Protein AF-A0A838PK62-F1 (afdb_monomer_lite)

Foldseek 3Di:
DLCVCQVVLQFFFKDFDDDDKKAQQQFWWKKAFPDCQFLLNPPPDGIDTKTAGQFTFMFGAQFRVNDPDDDDPQDPPVPDDDSPDDPDDPPDDDDDDDDQDDDFRADHRDDDPVCVVVVPGGHALLQGKDAGMATAALVRTGDDDDTDPSVRRHRTGAWIWGDGDQFIDIDGRHDLPDPPIDPVSVSSVVSCVVCRNPSCGPDDGDDD

Structure (mmCIF, N/CA/C/O backbone):
data_AF-A0A838PK62-F1
#
_entry.id   AF-A0A838PK62-F1
#
loop_
_atom_site.group_PDB
_atom_site.id
_atom_site.type_symbol
_atom_site.label_atom_id
_atom_site.label_alt_id
_atom_site.label_comp_id
_atom_site.label_asym_id
_atom_site.label_entity_id
_atom_site.label_seq_id
_atom_site.pdbx_PDB_ins_code
_atom_site.Cartn_x
_atom_site.Cartn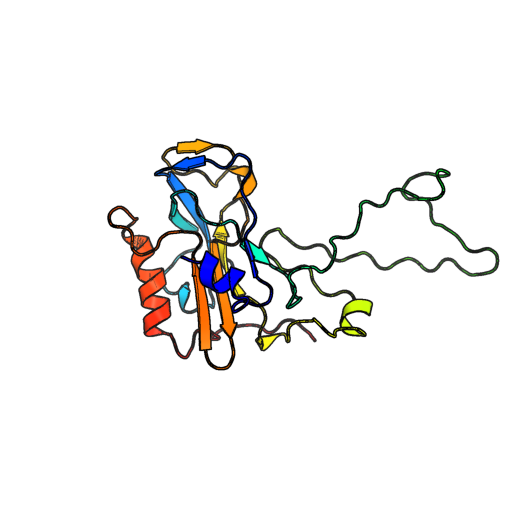_y
_atom_site.Cartn_z
_atom_site.occupancy
_atom_site.B_iso_or_equiv
_atom_site.auth_seq_id
_atom_site.auth_comp_id
_atom_site.auth_asym_id
_atom_site.auth_atom_id
_atom_site.pdbx_PDB_model_num
ATOM 1 N N . THR A 1 1 ? 1.608 12.460 -4.787 1.00 64.62 1 THR A N 1
ATOM 2 C CA . THR A 1 1 ? 0.196 12.190 -5.141 1.00 64.62 1 THR A CA 1
ATOM 3 C C . THR A 1 1 ? -0.534 11.442 -4.032 1.00 64.62 1 THR A C 1
ATOM 5 O O . THR A 1 1 ? -1.571 11.936 -3.631 1.00 64.62 1 THR A O 1
ATOM 8 N N . ALA A 1 2 ? -0.001 10.356 -3.451 1.00 85.81 2 ALA A N 1
ATOM 9 C CA . ALA A 1 2 ? -0.596 9.713 -2.257 1.0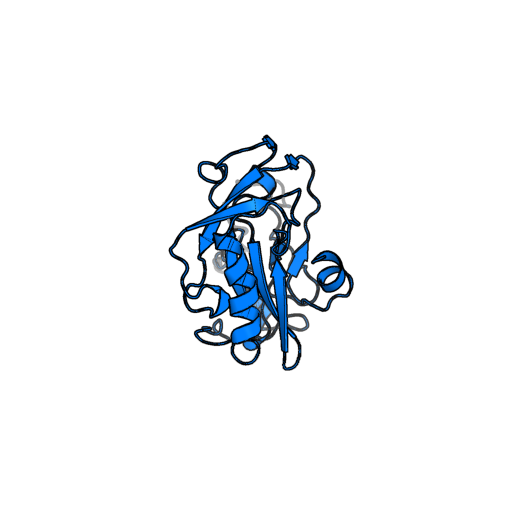0 85.81 2 ALA A CA 1
ATOM 10 C C . ALA A 1 2 ? -0.498 10.549 -0.959 1.00 85.81 2 ALA A C 1
ATOM 12 O O . ALA A 1 2 ? -1.330 10.422 -0.066 1.00 85.81 2 ALA A O 1
ATOM 13 N N . ASP A 1 3 ? 0.502 11.429 -0.880 1.00 89.50 3 ASP A N 1
ATOM 14 C CA . ASP A 1 3 ? 0.787 12.263 0.294 1.00 89.50 3 ASP A CA 1
ATOM 15 C C . ASP A 1 3 ? -0.392 13.144 0.737 1.00 89.50 3 ASP A C 1
ATOM 17 O O . ASP A 1 3 ? -0.642 13.268 1.931 1.00 89.50 3 ASP A O 1
ATOM 21 N N . LEU A 1 4 ? -1.182 13.679 -0.203 1.00 90.88 4 LEU A N 1
ATOM 22 C CA . LEU A 1 4 ? -2.348 14.510 0.119 1.00 90.88 4 LEU A CA 1
ATOM 23 C C . LEU A 1 4 ? -3.390 13.735 0.935 1.00 90.88 4 LEU A C 1
ATOM 25 O O . LEU A 1 4 ? -3.873 14.230 1.945 1.00 90.88 4 LEU A O 1
ATOM 29 N N . ALA A 1 5 ? -3.730 12.517 0.507 1.00 91.81 5 ALA A N 1
ATOM 30 C CA . ALA A 1 5 ? -4.754 11.717 1.171 1.00 91.81 5 ALA A CA 1
ATOM 31 C C . ALA A 1 5 ? -4.312 11.278 2.576 1.00 91.81 5 ALA A C 1
ATOM 33 O O . ALA A 1 5 ? -5.117 11.280 3.508 1.00 91.81 5 ALA A O 1
ATOM 34 N N . VAL A 1 6 ? -3.025 10.954 2.730 1.00 91.25 6 VAL A N 1
ATOM 35 C CA . VAL A 1 6 ? -2.446 10.533 4.010 1.00 91.25 6 VAL A CA 1
ATOM 36 C C . VAL A 1 6 ? -2.287 11.717 4.969 1.00 91.25 6 VAL A C 1
ATOM 38 O O . VAL A 1 6 ? -2.703 11.628 6.120 1.00 91.25 6 VAL A O 1
ATOM 41 N N . SER A 1 7 ? -1.743 12.846 4.507 1.00 89.50 7 SER A N 1
ATOM 42 C CA . SER A 1 7 ? -1.537 14.048 5.334 1.00 89.50 7 SER A CA 1
ATOM 43 C C . SER A 1 7 ? -2.844 14.737 5.735 1.00 89.50 7 SER A C 1
ATOM 45 O O . SER A 1 7 ? -2.936 15.259 6.844 1.00 89.50 7 SER A O 1
ATOM 47 N N . ALA A 1 8 ? -3.875 14.684 4.885 1.00 90.62 8 ALA A N 1
ATOM 48 C CA . ALA A 1 8 ? -5.221 15.163 5.202 1.00 90.62 8 ALA A CA 1
ATOM 49 C C . ALA A 1 8 ? -6.045 14.173 6.050 1.00 90.62 8 ALA A C 1
ATOM 51 O O . ALA A 1 8 ? -7.209 14.441 6.340 1.00 90.62 8 ALA A O 1
ATOM 52 N N . ASN A 1 9 ? -5.461 13.038 6.454 1.00 87.81 9 ASN A N 1
ATOM 53 C CA . ASN A 1 9 ? -6.103 12.007 7.271 1.00 87.81 9 ASN A CA 1
ATOM 54 C C . ASN A 1 9 ? -7.363 11.379 6.639 1.00 87.81 9 ASN A C 1
ATOM 56 O O . ASN A 1 9 ? -8.273 10.942 7.343 1.00 87.81 9 ASN A O 1
ATOM 60 N N . PHE A 1 10 ? -7.422 11.300 5.307 1.00 90.88 10 PHE A N 1
ATOM 61 C CA . PHE A 1 10 ? -8.505 10.595 4.614 1.00 90.88 10 PHE A CA 1
ATOM 62 C C . PHE A 1 10 ? -8.323 9.076 4.607 1.00 90.88 10 PHE A C 1
ATOM 64 O O . PHE A 1 10 ? -9.278 8.347 4.340 1.00 90.88 10 PHE A O 1
ATOM 71 N N . THR A 1 11 ? -7.116 8.598 4.914 1.00 93.38 11 THR A N 1
ATOM 72 C CA . THR A 1 11 ? -6.758 7.177 4.915 1.00 93.38 11 THR A CA 1
ATOM 73 C C . THR A 1 11 ? -6.411 6.698 6.325 1.00 93.38 11 THR A C 1
ATOM 75 O O . THR A 1 11 ? -5.225 6.556 6.647 1.00 93.38 11 THR A O 1
ATOM 78 N N . PRO A 1 12 ? -7.417 6.466 7.192 1.00 91.19 12 PRO A N 1
ATOM 79 C CA . PRO A 1 12 ? -7.170 6.044 8.562 1.00 91.19 12 PRO A CA 1
ATOM 80 C C . PRO A 1 12 ? -6.376 4.739 8.572 1.00 91.19 12 PRO A C 1
ATOM 82 O O . PRO A 1 12 ? -6.683 3.789 7.853 1.00 91.19 12 PRO A O 1
ATOM 85 N N . GLY A 1 13 ? -5.338 4.698 9.401 1.00 90.88 13 GLY A N 1
ATOM 86 C CA . GLY A 1 13 ? -4.501 3.514 9.555 1.00 90.88 13 GLY A CA 1
ATOM 87 C C . GLY A 1 13 ? -3.352 3.400 8.557 1.00 90.88 13 GLY A C 1
ATOM 88 O O . GLY A 1 13 ? -2.519 2.519 8.743 1.00 90.88 13 GLY A O 1
ATOM 89 N N . VAL A 1 14 ? -3.241 4.285 7.560 1.00 94.44 14 VAL A N 1
ATOM 90 C CA . VAL A 1 14 ? -2.077 4.345 6.663 1.00 94.44 14 VAL A CA 1
ATOM 91 C C . VAL A 1 14 ? -1.215 5.552 7.002 1.00 94.44 14 VAL A C 1
ATOM 93 O O . VAL A 1 14 ? -1.715 6.660 7.168 1.00 94.44 14 VAL A O 1
ATOM 96 N N . SER A 1 15 ? 0.096 5.349 7.070 1.00 93.75 15 SER A N 1
ATOM 97 C CA . SER A 1 15 ? 1.077 6.430 7.200 1.00 93.75 15 SER A CA 1
ATOM 98 C C . SER A 1 15 ? 2.186 6.284 6.163 1.00 93.75 15 SER A C 1
ATOM 100 O O . SER A 1 15 ? 2.437 5.188 5.664 1.00 93.75 15 SER A O 1
ATOM 102 N N . ILE A 1 16 ? 2.847 7.395 5.836 1.00 93.44 16 ILE A N 1
ATOM 103 C CA . ILE A 1 16 ? 4.003 7.413 4.936 1.00 93.44 16 ILE A CA 1
ATOM 104 C C . ILE A 1 16 ? 5.272 7.562 5.777 1.00 93.44 16 ILE A C 1
ATOM 106 O O . ILE A 1 16 ? 5.419 8.524 6.531 1.00 93.44 16 ILE A O 1
ATOM 110 N N . ALA A 1 17 ? 6.194 6.609 5.648 1.00 91.88 17 ALA A N 1
ATOM 111 C CA . ALA A 1 17 ? 7.536 6.735 6.198 1.00 91.88 17 ALA A CA 1
ATOM 112 C C . ALA A 1 17 ? 8.406 7.630 5.313 1.00 91.88 17 ALA A C 1
ATOM 114 O O . ALA A 1 17 ? 8.375 7.565 4.083 1.00 91.88 17 ALA A O 1
ATOM 115 N N . ARG A 1 18 ? 9.234 8.444 5.970 1.00 87.88 18 ARG A N 1
ATOM 116 C CA . ARG A 1 18 ? 10.271 9.233 5.311 1.00 87.88 18 ARG A CA 1
ATOM 117 C C . ARG A 1 18 ? 11.501 8.360 5.085 1.00 87.88 18 ARG A C 1
ATOM 119 O O . ARG A 1 18 ? 12.140 7.953 6.056 1.00 87.88 18 ARG A O 1
ATOM 126 N N . SER A 1 19 ? 11.856 8.147 3.823 1.00 89.81 19 SER A N 1
ATOM 127 C CA . SER A 1 19 ? 13.101 7.477 3.453 1.00 89.81 19 SER A CA 1
ATOM 128 C C . SER A 1 19 ? 14.322 8.246 3.956 1.00 89.81 19 SER A C 1
ATOM 130 O O . SER A 1 19 ? 14.353 9.479 3.884 1.00 89.81 19 SER A O 1
ATOM 132 N N . GLN A 1 20 ? 15.332 7.524 4.437 1.00 91.06 20 GLN A N 1
ATOM 133 C CA . GLN A 1 20 ? 16.612 8.102 4.854 1.00 91.06 20 GLN A CA 1
ATOM 134 C C . GLN A 1 20 ? 17.678 7.899 3.779 1.00 91.06 20 GLN A C 1
ATOM 136 O O . GLN A 1 20 ? 18.397 8.838 3.443 1.00 91.06 20 GLN A O 1
ATOM 141 N N . ARG A 1 21 ? 17.765 6.684 3.228 1.00 92.56 21 ARG A N 1
ATOM 142 C CA . ARG A 1 21 ? 18.783 6.287 2.244 1.00 92.56 21 ARG A CA 1
ATOM 143 C C . ARG A 1 21 ? 18.200 5.753 0.940 1.00 92.56 21 ARG A C 1
ATOM 145 O O . ARG A 1 21 ? 18.959 5.586 -0.009 1.00 92.56 21 ARG A O 1
ATOM 152 N N . LEU A 1 22 ? 16.888 5.502 0.864 1.00 93.81 22 LEU A N 1
ATOM 153 C CA . LEU A 1 22 ? 16.276 4.988 -0.361 1.00 93.81 22 LEU A CA 1
ATOM 154 C C . LEU A 1 22 ? 16.516 5.933 -1.547 1.00 93.81 22 LEU A C 1
ATOM 156 O O . LEU A 1 22 ? 16.077 7.086 -1.556 1.00 93.81 22 LEU A O 1
ATOM 160 N N . LYS A 1 23 ? 17.139 5.394 -2.590 1.00 94.38 23 LYS A N 1
ATOM 161 C CA . LYS A 1 23 ? 17.287 6.022 -3.898 1.00 94.38 23 LYS A CA 1
ATOM 162 C C . LYS A 1 23 ? 16.837 5.027 -4.958 1.00 94.38 23 LYS A C 1
ATOM 164 O O . LYS A 1 23 ? 17.584 4.148 -5.373 1.00 94.38 23 LYS A O 1
ATOM 169 N N . ALA A 1 24 ? 15.597 5.187 -5.397 1.00 92.75 24 ALA A N 1
ATOM 170 C CA . ALA A 1 24 ? 14.948 4.358 -6.401 1.00 92.75 24 ALA A CA 1
ATOM 171 C C . ALA A 1 24 ? 14.641 5.238 -7.616 1.00 92.75 24 ALA A C 1
ATOM 173 O O . ALA A 1 24 ? 13.540 5.770 -7.738 1.00 92.75 24 ALA A O 1
ATOM 174 N N . ILE A 1 25 ? 15.626 5.461 -8.489 1.00 92.38 25 ILE A N 1
ATOM 175 C CA . ILE A 1 25 ? 15.504 6.403 -9.613 1.00 92.38 25 ILE A CA 1
ATOM 176 C C . ILE A 1 25 ? 15.432 5.618 -10.911 1.00 92.38 25 ILE A C 1
ATOM 178 O O . ILE A 1 25 ? 16.399 4.970 -11.306 1.00 92.38 25 ILE A O 1
ATOM 182 N N . GLY A 1 26 ? 14.300 5.716 -11.606 1.00 89.94 26 GLY A N 1
ATOM 183 C CA . GLY A 1 26 ? 14.164 5.078 -12.911 1.00 89.94 26 GLY A CA 1
ATOM 184 C C . GLY A 1 26 ? 14.251 3.554 -12.833 1.00 89.94 26 GLY A C 1
ATOM 185 O O . GLY A 1 26 ? 14.785 2.927 -13.743 1.00 89.94 26 GLY A O 1
ATOM 186 N N . VAL A 1 27 ? 13.812 2.972 -11.716 1.00 93.56 27 VAL A N 1
ATOM 187 C CA . VAL A 1 27 ? 14.049 1.568 -11.380 1.00 93.56 27 VAL A CA 1
ATOM 188 C C . VAL A 1 27 ? 12.784 0.747 -11.572 1.00 93.56 27 VAL A C 1
ATOM 190 O O . VAL A 1 27 ? 11.673 1.237 -11.390 1.00 93.56 27 VAL A O 1
ATOM 193 N N . VAL A 1 28 ? 12.949 -0.520 -11.926 1.00 94.12 28 VAL A N 1
ATOM 194 C CA . VAL A 1 28 ? 11.890 -1.522 -11.905 1.00 94.12 28 VAL A CA 1
ATOM 195 C C . VAL A 1 28 ? 12.091 -2.387 -10.669 1.00 94.12 28 VAL A C 1
ATOM 197 O O . VAL A 1 28 ? 13.139 -3.016 -10.501 1.00 94.12 28 VAL A O 1
ATOM 200 N N . LEU A 1 29 ? 11.083 -2.398 -9.804 1.00 95.19 29 LEU A N 1
ATOM 201 C CA . LEU A 1 29 ? 11.035 -3.217 -8.600 1.00 95.19 29 LEU A CA 1
ATOM 202 C C . LEU A 1 29 ? 10.024 -4.343 -8.789 1.00 95.19 29 LEU A C 1
ATOM 204 O O . LEU A 1 29 ? 9.042 -4.201 -9.516 1.00 95.19 29 LEU A O 1
ATOM 208 N N . ARG A 1 30 ? 10.252 -5.471 -8.129 1.00 96.19 30 ARG A N 1
ATOM 209 C CA . ARG A 1 30 ? 9.301 -6.577 -8.088 1.00 96.19 30 ARG A CA 1
ATOM 210 C C . ARG A 1 30 ? 8.287 -6.326 -6.976 1.00 96.19 30 ARG A C 1
ATOM 212 O O . ARG A 1 30 ? 8.672 -6.140 -5.821 1.00 96.19 30 ARG A O 1
ATOM 219 N N . SER A 1 31 ? 6.999 -6.370 -7.301 1.00 95.62 31 SER A N 1
ATOM 220 C CA . SER A 1 31 ? 5.931 -6.527 -6.314 1.00 95.62 31 SER A CA 1
ATOM 221 C C . SER A 1 31 ? 5.386 -7.950 -6.300 1.00 95.62 31 SER A C 1
ATOM 223 O O . SER A 1 31 ? 5.559 -8.715 -7.253 1.00 95.62 31 SER A O 1
ATOM 225 N N . LYS A 1 32 ? 4.753 -8.296 -5.181 1.00 96.81 32 LYS A N 1
ATOM 226 C CA . LYS A 1 32 ? 4.033 -9.540 -4.925 1.00 96.81 32 LYS A CA 1
ATOM 227 C C . LYS A 1 32 ? 2.574 -9.217 -4.611 1.00 96.81 32 LYS A C 1
ATOM 229 O O . LYS A 1 32 ? 2.299 -8.232 -3.917 1.00 96.81 32 LYS A O 1
ATOM 234 N N . VAL A 1 33 ? 1.658 -10.040 -5.109 1.00 96.62 33 VAL A N 1
ATOM 235 C CA . VAL A 1 33 ? 0.243 -9.977 -4.726 1.00 96.62 33 VAL A CA 1
ATOM 236 C C . VAL A 1 33 ? 0.108 -10.478 -3.288 1.00 96.62 33 VAL A C 1
ATOM 238 O O . VAL A 1 33 ? 0.639 -11.531 -2.944 1.00 96.62 33 VAL A O 1
ATOM 241 N N . VAL A 1 34 ? -0.576 -9.706 -2.445 1.00 95.62 34 VAL A N 1
ATOM 242 C CA . VAL A 1 34 ? -0.927 -10.098 -1.067 1.00 95.62 34 VAL A CA 1
ATOM 243 C C . VAL A 1 34 ? -2.348 -10.633 -1.030 1.00 95.62 34 VAL A C 1
ATOM 245 O O . VAL A 1 34 ? -2.602 -11.681 -0.445 1.00 95.62 34 VAL A O 1
ATOM 248 N N . ASP A 1 35 ? -3.267 -9.931 -1.693 1.00 94.50 35 ASP A N 1
ATOM 249 C CA . ASP A 1 35 ? -4.671 -10.308 -1.735 1.00 94.50 35 ASP A CA 1
ATOM 250 C C . ASP A 1 35 ? -5.163 -10.453 -3.185 1.00 94.50 35 ASP A C 1
ATOM 252 O O . ASP A 1 35 ? -5.603 -9.471 -3.796 1.00 94.50 35 ASP A O 1
ATOM 256 N N . PRO A 1 36 ? -5.120 -11.677 -3.746 1.00 94.94 36 PRO A N 1
ATOM 257 C CA . PRO A 1 36 ? -5.568 -11.938 -5.111 1.00 94.94 36 PRO A CA 1
ATOM 258 C C . PRO A 1 36 ? -7.090 -11.842 -5.267 1.00 94.94 36 PRO A C 1
ATOM 260 O O . PRO A 1 36 ? -7.585 -11.795 -6.388 1.00 94.94 36 PRO A O 1
ATOM 263 N N . SER A 1 37 ? -7.850 -11.805 -4.166 1.00 94.75 37 SER A N 1
ATOM 264 C CA . SER A 1 37 ? -9.309 -11.675 -4.219 1.00 94.75 37 SER A CA 1
ATOM 265 C C . SER A 1 37 ? -9.771 -10.238 -4.479 1.00 94.75 37 SER A C 1
ATOM 267 O O . SER A 1 37 ? -10.958 -10.004 -4.705 1.00 94.75 37 SER A O 1
ATOM 269 N N . SER A 1 38 ? -8.858 -9.261 -4.434 1.00 95.50 38 SER A N 1
ATOM 270 C CA . SER A 1 38 ? -9.180 -7.869 -4.739 1.00 95.50 38 SER A CA 1
ATOM 271 C C . SER A 1 38 ? -9.426 -7.691 -6.237 1.00 95.50 38 SER A C 1
ATOM 273 O O . SER A 1 38 ? -8.581 -8.102 -7.036 1.00 95.50 38 SER A O 1
ATOM 275 N N . PRO A 1 39 ? -10.490 -6.975 -6.646 1.00 95.75 39 PRO A N 1
ATOM 276 C CA . PRO A 1 39 ? -10.687 -6.627 -8.051 1.00 95.75 39 PRO A CA 1
ATOM 277 C C . PRO A 1 39 ? -9.511 -5.854 -8.660 1.00 95.75 39 PRO A C 1
ATOM 279 O O . PRO A 1 39 ? -9.272 -5.951 -9.857 1.00 95.75 39 PRO A O 1
ATOM 282 N N . ILE A 1 40 ? -8.730 -5.128 -7.849 1.00 95.50 40 ILE A N 1
ATOM 283 C CA . ILE A 1 40 ? -7.535 -4.403 -8.310 1.00 95.50 40 ILE A CA 1
ATOM 284 C C . ILE A 1 40 ? -6.466 -5.379 -8.831 1.00 95.50 40 ILE A C 1
ATOM 286 O O . ILE A 1 40 ? -5.794 -5.082 -9.820 1.00 95.50 40 ILE A O 1
ATOM 290 N N . ALA A 1 41 ? -6.340 -6.556 -8.209 1.00 95.50 41 ALA A N 1
ATOM 291 C CA . ALA A 1 41 ? -5.399 -7.606 -8.603 1.00 95.50 41 ALA A CA 1
ATOM 292 C C . ALA A 1 41 ? -5.891 -8.462 -9.786 1.00 95.50 41 ALA A C 1
ATOM 294 O O . ALA A 1 41 ? -5.162 -9.340 -10.247 1.00 95.50 41 ALA A O 1
ATOM 295 N N . TYR A 1 42 ? -7.095 -8.213 -10.309 1.00 94.88 42 TYR A N 1
ATOM 296 C CA . TYR A 1 42 ? -7.674 -9.011 -11.385 1.00 94.88 42 TYR A CA 1
ATOM 297 C C . TYR A 1 42 ? -6.772 -9.063 -12.631 1.00 94.88 42 TYR A C 1
ATOM 299 O O . TYR A 1 42 ? -6.340 -8.035 -13.155 1.00 94.88 42 TYR A O 1
ATOM 307 N N . GLY A 1 43 ? -6.498 -10.278 -13.115 1.00 93.12 43 GLY A N 1
ATOM 308 C CA . GLY A 1 43 ? -5.655 -10.523 -14.289 1.00 93.12 43 GLY A CA 1
ATOM 309 C C . GLY A 1 43 ? -4.145 -10.501 -14.026 1.00 93.12 43 GLY A C 1
ATOM 310 O O . GLY A 1 43 ? -3.375 -10.761 -14.951 1.00 93.12 43 GLY A O 1
ATOM 311 N N . TYR A 1 44 ? -3.704 -10.232 -12.793 1.00 94.25 44 TYR A N 1
ATOM 312 C CA . TYR A 1 44 ? -2.300 -10.353 -12.403 1.00 94.25 44 TYR A CA 1
ATOM 313 C C . TYR A 1 44 ? -1.989 -11.743 -11.841 1.00 94.25 44 TYR A C 1
ATOM 315 O O . TYR A 1 44 ? -2.817 -12.360 -11.176 1.00 94.25 44 TYR A O 1
ATOM 323 N N . GLY A 1 45 ? -0.774 -12.227 -12.110 1.00 94.06 45 GLY A N 1
ATOM 324 C CA . GLY A 1 45 ? -0.204 -13.376 -11.402 1.00 94.06 45 GLY A CA 1
ATOM 325 C C . GLY A 1 45 ? 0.446 -12.958 -10.081 1.00 94.06 45 GLY A C 1
ATOM 326 O O . GLY A 1 45 ? 0.323 -11.814 -9.651 1.00 94.06 45 GLY A O 1
ATOM 327 N N . ASP A 1 46 ? 1.216 -13.859 -9.475 1.00 94.19 46 ASP A N 1
ATOM 328 C CA . ASP A 1 46 ? 1.777 -13.663 -8.127 1.00 94.19 46 ASP A CA 1
ATOM 329 C C . ASP A 1 46 ? 2.762 -12.493 -8.010 1.00 94.19 46 ASP A C 1
ATOM 331 O O . ASP A 1 46 ? 2.963 -11.948 -6.923 1.00 94.19 46 ASP A O 1
ATOM 335 N N . THR A 1 47 ? 3.409 -12.113 -9.117 1.00 94.81 47 THR A N 1
ATOM 336 C CA . THR A 1 47 ? 4.402 -11.034 -9.140 1.00 94.81 47 THR A CA 1
ATOM 337 C C . THR A 1 47 ? 4.168 -10.065 -10.286 1.00 94.81 47 THR A C 1
ATOM 339 O O . THR A 1 47 ? 3.745 -10.456 -11.373 1.00 94.81 47 THR A O 1
ATOM 342 N N . LEU A 1 48 ? 4.502 -8.796 -10.054 1.00 93.38 48 LEU A N 1
ATOM 343 C CA . LEU A 1 48 ? 4.410 -7.740 -11.055 1.00 93.38 48 LEU A CA 1
ATOM 344 C C . LEU A 1 48 ? 5.662 -6.846 -11.001 1.00 93.38 48 LEU A C 1
ATOM 346 O O . LEU A 1 48 ? 5.938 -6.223 -9.979 1.00 93.38 48 LEU A O 1
ATOM 350 N N . PRO A 1 49 ? 6.445 -6.750 -12.088 1.00 93.69 49 PRO A N 1
ATOM 351 C CA . PRO A 1 49 ? 7.495 -5.745 -12.205 1.00 93.69 49 PRO A CA 1
ATOM 352 C C . PRO A 1 49 ? 6.897 -4.353 -12.437 1.00 93.69 49 PRO A C 1
ATOM 354 O O . PRO A 1 49 ? 6.161 -4.114 -13.401 1.00 93.69 49 PRO A O 1
ATOM 357 N N . ILE A 1 50 ? 7.247 -3.416 -11.568 1.00 92.62 50 ILE A N 1
ATOM 358 C CA . ILE A 1 50 ? 6.681 -2.069 -11.511 1.00 92.62 50 ILE A CA 1
ATOM 359 C C . ILE A 1 50 ? 7.774 -1.025 -11.565 1.00 92.62 50 ILE A C 1
ATOM 361 O O . ILE A 1 50 ? 8.776 -1.097 -10.858 1.00 92.62 50 ILE A O 1
ATOM 365 N N . TYR A 1 51 ? 7.540 -0.014 -12.389 1.00 93.31 51 TYR A N 1
ATOM 366 C CA . TYR A 1 51 ? 8.381 1.164 -12.410 1.00 93.31 51 TYR A CA 1
ATOM 367 C C . TYR A 1 51 ? 8.204 1.985 -11.123 1.00 93.31 51 TYR A C 1
ATOM 369 O O . TYR A 1 51 ? 7.075 2.274 -10.722 1.00 93.31 51 TYR A O 1
ATOM 377 N N . CYS A 1 52 ? 9.310 2.407 -10.518 1.00 91.06 52 CYS A N 1
ATOM 378 C CA . CYS A 1 52 ? 9.354 3.236 -9.322 1.00 91.06 52 CYS A CA 1
ATOM 379 C C . CYS A 1 52 ? 10.314 4.423 -9.510 1.00 91.06 52 CYS A C 1
ATOM 381 O O . CYS A 1 52 ? 11.380 4.318 -10.124 1.00 91.06 52 CYS A O 1
ATOM 383 N N . PHE A 1 53 ? 9.911 5.570 -8.965 1.00 90.75 53 PHE A N 1
ATOM 384 C CA . PHE A 1 53 ? 10.713 6.786 -8.893 1.00 90.75 53 PHE A CA 1
ATOM 385 C C . PHE A 1 53 ? 10.506 7.419 -7.514 1.00 90.75 53 PHE A C 1
ATOM 387 O O . PHE A 1 53 ? 9.586 8.215 -7.341 1.00 90.75 53 PHE A O 1
ATOM 394 N N . ASN A 1 54 ? 11.311 7.008 -6.530 1.00 88.88 54 ASN A N 1
ATOM 395 C CA . ASN A 1 54 ? 11.212 7.415 -5.122 1.00 88.88 54 ASN A CA 1
ATOM 396 C C . ASN A 1 54 ? 9.762 7.398 -4.593 1.00 88.88 54 ASN A C 1
ATOM 398 O O . ASN A 1 54 ? 9.227 8.417 -4.154 1.00 88.88 54 ASN A O 1
ATOM 402 N N . GLY A 1 55 ? 9.113 6.236 -4.694 1.00 86.19 55 GLY A N 1
ATOM 403 C CA . GLY A 1 55 ? 7.743 6.040 -4.222 1.00 86.19 55 GLY A CA 1
ATOM 404 C C . GLY A 1 55 ? 7.604 6.185 -2.700 1.00 86.19 55 GLY A C 1
ATOM 405 O O . GLY A 1 55 ? 8.556 5.881 -1.977 1.00 86.19 55 GLY A O 1
ATOM 406 N N . PRO A 1 56 ? 6.440 6.627 -2.180 1.00 93.25 56 PRO A N 1
ATOM 407 C CA . PRO A 1 56 ? 6.197 6.655 -0.743 1.00 93.25 56 PRO A CA 1
ATOM 408 C C . PRO A 1 56 ? 6.248 5.244 -0.148 1.00 93.25 56 PRO A C 1
ATOM 410 O O . PRO A 1 56 ? 5.736 4.289 -0.737 1.00 93.25 56 PRO A O 1
ATOM 413 N N . ILE A 1 57 ? 6.830 5.134 1.044 1.00 95.12 57 ILE A N 1
ATOM 414 C CA . ILE A 1 57 ? 6.874 3.897 1.828 1.00 95.12 57 ILE A CA 1
ATOM 415 C C . ILE A 1 57 ? 5.655 3.892 2.749 1.00 95.12 57 ILE A C 1
ATOM 417 O O . ILE A 1 57 ? 5.554 4.737 3.638 1.00 95.12 57 ILE A O 1
ATOM 421 N N . PHE A 1 58 ? 4.718 2.969 2.541 1.00 95.69 58 PHE A N 1
ATOM 422 C CA . PHE A 1 58 ? 3.518 2.884 3.373 1.00 95.69 58 PHE A CA 1
ATOM 423 C C . PHE A 1 58 ? 3.752 2.041 4.631 1.00 95.69 58 PHE A C 1
ATOM 425 O O . PHE A 1 58 ? 4.446 1.029 4.601 1.00 95.69 58 PHE A O 1
ATOM 432 N N . ASN A 1 59 ? 3.122 2.436 5.733 1.00 94.62 59 ASN A N 1
ATOM 433 C CA . ASN A 1 59 ? 2.990 1.637 6.949 1.00 94.62 59 ASN A CA 1
ATOM 434 C C . ASN A 1 59 ? 1.522 1.544 7.336 1.00 94.62 59 ASN A C 1
ATOM 436 O O . ASN A 1 59 ? 0.773 2.510 7.159 1.00 94.62 59 ASN A O 1
ATOM 440 N N . LEU A 1 60 ? 1.139 0.409 7.912 1.00 92.69 60 LEU A N 1
ATOM 441 C CA . LEU A 1 60 ? -0.237 0.140 8.303 1.00 92.69 60 LEU A CA 1
ATOM 442 C C . LEU A 1 6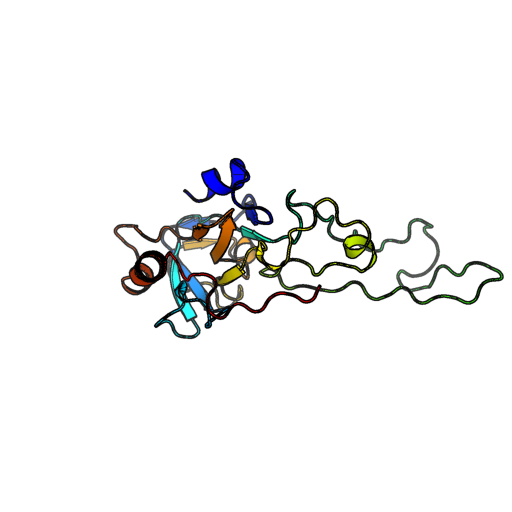0 ? -0.394 0.055 9.810 1.00 92.69 60 LEU A C 1
ATOM 444 O O . LEU A 1 60 ? 0.503 -0.344 10.549 1.00 92.69 60 LEU A O 1
ATOM 448 N N . SER A 1 61 ? -1.587 0.406 10.259 1.00 91.56 61 SER A N 1
ATOM 449 C CA . SER A 1 61 ? -2.002 0.297 11.642 1.00 91.56 61 SER A CA 1
ATOM 450 C C . SER A 1 61 ? -3.505 0.074 11.714 1.00 91.56 61 SER A C 1
ATOM 452 O O . SER A 1 61 ? -4.271 0.551 10.878 1.00 91.56 61 SER A O 1
ATOM 454 N N . ASN A 1 62 ? -3.935 -0.616 12.765 1.00 90.94 62 ASN A N 1
ATOM 455 C CA . ASN A 1 62 ? -5.349 -0.804 13.071 1.00 90.94 62 ASN A CA 1
ATOM 456 C C . ASN A 1 62 ? -5.955 0.394 13.827 1.00 90.94 62 ASN A C 1
ATOM 458 O O . ASN A 1 62 ? -7.058 0.282 14.356 1.00 90.94 62 ASN A O 1
ATOM 462 N N . PHE A 1 63 ? -5.254 1.534 13.890 1.00 89.56 63 PHE A N 1
ATOM 463 C CA . PHE A 1 63 ? -5.641 2.711 14.667 1.00 89.56 63 PHE A CA 1
ATOM 464 C C . PHE A 1 63 ? -5.735 3.955 13.785 1.00 89.56 63 PHE A C 1
ATOM 466 O O . PHE A 1 63 ? -4.824 4.247 13.013 1.00 89.56 63 PHE A O 1
ATOM 473 N N . ALA A 1 64 ? -6.802 4.737 13.947 1.00 83.75 64 ALA A N 1
ATOM 474 C CA . ALA A 1 64 ? -7.077 5.902 13.105 1.00 83.75 64 ALA A CA 1
ATOM 475 C C . ALA A 1 64 ? -6.021 7.023 13.234 1.00 83.75 64 ALA A C 1
ATOM 477 O O . ALA A 1 64 ? -5.896 7.841 12.334 1.00 83.75 64 ALA A O 1
ATOM 478 N N . GLY A 1 65 ? -5.233 7.040 14.317 1.00 73.81 65 GLY A N 1
ATOM 479 C CA . GLY A 1 65 ? -4.165 8.021 14.572 1.00 73.81 65 GLY A CA 1
ATOM 480 C C . GLY A 1 65 ? -2.739 7.541 14.267 1.00 73.81 65 GLY A C 1
ATOM 481 O O . GLY A 1 65 ? -1.783 8.154 14.737 1.00 73.81 65 GLY A O 1
ATOM 482 N N . GLY A 1 66 ? -2.565 6.414 13.567 1.00 62.59 66 GLY A N 1
ATOM 483 C CA . GLY A 1 66 ? -1.252 5.957 13.083 1.00 62.59 66 GLY A CA 1
ATOM 484 C C . GLY A 1 66 ? -0.254 5.496 14.156 1.00 62.59 66 GLY A C 1
ATOM 485 O O . GLY A 1 66 ? 0.883 5.159 13.832 1.00 62.59 66 GLY A O 1
ATOM 486 N N . ARG A 1 67 ? -0.641 5.463 15.436 1.00 56.22 67 ARG A N 1
ATOM 487 C CA . ARG A 1 67 ? 0.209 4.989 16.536 1.00 56.22 67 ARG A CA 1
ATOM 488 C C . ARG A 1 67 ? -0.576 4.110 17.502 1.00 56.22 67 ARG A C 1
ATOM 490 O O . ARG A 1 67 ? -1.131 4.595 18.481 1.00 56.22 67 ARG A O 1
ATOM 497 N N . ALA A 1 68 ? -0.522 2.801 17.279 1.00 54.84 68 ALA A N 1
ATOM 498 C CA . ALA A 1 68 ? -0.272 1.914 18.407 1.00 54.84 68 ALA A CA 1
ATOM 499 C C . ALA A 1 68 ? 1.241 1.855 18.576 1.00 54.84 68 ALA A C 1
ATOM 501 O O . ALA A 1 68 ? 1.957 1.565 17.618 1.00 54.84 68 ALA A O 1
ATOM 502 N N . GLY A 1 69 ? 1.740 2.213 19.757 1.00 53.53 69 GLY A N 1
ATOM 503 C CA . GLY A 1 69 ? 3.162 2.091 20.046 1.00 53.53 69 GLY A CA 1
ATOM 504 C C . GLY A 1 69 ? 3.614 0.663 19.761 1.00 53.53 69 GLY A C 1
ATOM 505 O O . GLY A 1 69 ? 3.027 -0.282 20.285 1.00 53.53 69 GLY A O 1
ATOM 506 N N . ARG A 1 70 ? 4.642 0.503 18.921 1.00 52.97 70 ARG A N 1
ATOM 507 C CA . ARG A 1 70 ? 5.346 -0.775 18.820 1.00 52.97 70 ARG A CA 1
ATOM 508 C C . ARG A 1 70 ? 5.867 -1.100 20.227 1.00 52.97 70 ARG A C 1
ATOM 510 O O . ARG A 1 70 ? 6.411 -0.184 20.859 1.00 52.97 70 ARG A O 1
ATOM 517 N N . PRO A 1 71 ? 5.684 -2.330 20.735 1.00 53.41 71 PRO A N 1
ATOM 518 C CA . PRO A 1 71 ? 6.207 -2.709 22.039 1.00 53.41 71 PRO A CA 1
ATOM 519 C C . PRO A 1 71 ? 7.685 -2.324 22.121 1.00 53.41 71 PRO A C 1
ATOM 521 O O . PRO A 1 71 ? 8.454 -2.581 21.190 1.00 53.41 71 PRO A O 1
ATOM 524 N N . ARG A 1 72 ? 8.068 -1.615 23.188 1.00 54.53 72 ARG A N 1
ATOM 525 C CA . ARG A 1 72 ? 9.478 -1.287 23.415 1.00 54.53 72 ARG A CA 1
ATOM 526 C C . ARG A 1 72 ? 10.257 -2.596 23.599 1.00 54.53 72 ARG A C 1
ATOM 528 O O . ARG A 1 72 ? 9.686 -3.537 24.148 1.00 54.53 72 ARG A O 1
ATOM 535 N N . PRO A 1 73 ? 11.536 -2.657 23.183 1.00 53.59 73 PRO A N 1
ATOM 536 C CA . PRO A 1 73 ? 12.384 -3.802 23.491 1.00 53.59 73 PRO A CA 1
ATOM 537 C C . PRO A 1 73 ? 12.337 -4.075 24.995 1.00 53.59 73 PRO A C 1
ATOM 539 O O . PRO A 1 73 ? 12.442 -3.136 25.791 1.00 53.59 73 PRO A O 1
ATOM 542 N N . SER A 1 74 ? 12.155 -5.339 25.367 1.00 58.41 74 SER A N 1
ATOM 543 C CA . SER A 1 74 ? 12.069 -5.814 26.747 1.00 58.41 74 SER A CA 1
ATOM 544 C C . SER A 1 74 ? 13.433 -5.734 27.438 1.00 58.41 74 SER A C 1
ATOM 546 O O . SER A 1 74 ? 14.099 -6.732 27.687 1.00 58.41 74 SER A O 1
ATOM 548 N N . ALA A 1 75 ? 13.887 -4.520 27.741 1.00 58.62 75 ALA A N 1
ATOM 549 C CA . ALA A 1 75 ? 14.961 -4.313 28.698 1.00 58.62 75 ALA A CA 1
ATOM 550 C C . ALA A 1 75 ? 14.337 -4.221 30.095 1.00 58.62 75 ALA A C 1
ATOM 552 O O . ALA A 1 75 ? 13.483 -3.364 30.339 1.00 58.62 75 ALA A O 1
ATOM 553 N N . ARG A 1 76 ? 14.749 -5.100 31.015 1.00 65.88 76 ARG A N 1
ATOM 554 C CA . ARG A 1 76 ? 14.276 -5.057 32.403 1.00 65.88 76 ARG A CA 1
ATOM 555 C C . ARG A 1 76 ? 14.626 -3.718 33.047 1.00 65.88 76 ARG A C 1
ATOM 557 O O . ARG A 1 76 ? 15.798 -3.375 33.187 1.00 65.88 76 ARG A O 1
ATOM 564 N N . MET A 1 77 ? 13.607 -2.989 33.500 1.00 60.22 77 MET A N 1
ATOM 565 C CA . MET A 1 77 ? 13.772 -1.702 34.193 1.00 60.22 77 MET A CA 1
ATOM 566 C C . MET A 1 77 ? 14.482 -1.834 35.550 1.00 60.22 77 MET A C 1
ATOM 568 O O . MET A 1 77 ? 15.032 -0.856 36.046 1.00 60.22 77 MET A O 1
ATOM 572 N N . THR A 1 78 ? 14.487 -3.026 36.150 1.00 68.06 78 THR A N 1
ATOM 573 C CA . THR A 1 78 ? 15.059 -3.302 37.478 1.00 68.06 78 THR A CA 1
ATOM 574 C C . THR A 1 78 ? 16.579 -3.504 37.466 1.00 68.06 78 THR A C 1
ATOM 576 O O . THR A 1 78 ? 17.200 -3.472 38.529 1.00 68.06 78 THR A O 1
ATOM 579 N N . GLY A 1 79 ? 17.196 -3.708 36.291 1.00 63.34 79 GLY A N 1
ATOM 580 C CA . GLY A 1 79 ? 18.650 -3.875 36.139 1.00 63.34 79 GLY A CA 1
ATOM 581 C C . GLY A 1 79 ? 19.245 -5.119 36.819 1.00 63.34 79 GLY A C 1
ATOM 582 O O . GLY A 1 79 ? 20.463 -5.211 36.955 1.00 63.34 79 GLY A O 1
ATOM 583 N N . ARG A 1 80 ? 18.411 -6.064 37.271 1.00 69.06 80 ARG A N 1
ATOM 584 C CA . ARG A 1 80 ? 18.814 -7.323 37.918 1.00 69.06 80 ARG A CA 1
ATOM 585 C C . ARG A 1 80 ? 18.121 -8.501 37.225 1.00 69.06 80 ARG A C 1
ATOM 587 O O . ARG A 1 80 ? 16.952 -8.385 36.874 1.00 69.06 80 ARG A O 1
ATOM 594 N N . GLY A 1 81 ? 18.835 -9.618 37.068 1.00 72.56 81 GLY A N 1
ATOM 595 C CA . GLY A 1 81 ? 18.350 -10.819 36.368 1.00 72.56 81 GLY A CA 1
ATOM 596 C C . GLY A 1 81 ? 18.652 -10.833 34.862 1.00 72.56 81 GLY A C 1
ATOM 597 O O . GLY A 1 81 ? 19.116 -9.843 34.297 1.00 72.56 81 GLY A O 1
ATOM 598 N N . ALA A 1 82 ? 18.417 -11.981 34.219 1.00 71.38 82 ALA A N 1
ATOM 599 C CA . ALA A 1 82 ? 18.519 -12.142 32.764 1.00 71.38 82 ALA A CA 1
ATOM 600 C C . ALA A 1 82 ? 17.272 -11.563 32.057 1.00 71.38 82 ALA A C 1
ATOM 602 O O . ALA A 1 82 ? 16.225 -11.465 32.702 1.00 71.38 82 ALA A O 1
ATOM 603 N N . PRO A 1 83 ? 17.332 -11.204 30.758 1.00 71.00 83 PRO A N 1
ATOM 604 C CA . PRO A 1 83 ? 16.184 -10.654 30.024 1.00 71.00 83 PRO A CA 1
ATOM 605 C C . PRO A 1 83 ? 14.899 -11.485 30.152 1.00 71.00 83 PRO A C 1
ATOM 607 O O . PRO A 1 83 ? 13.826 -10.904 30.289 1.00 71.00 83 PRO A O 1
ATOM 610 N N . ASP A 1 84 ? 15.037 -12.812 30.205 1.00 71.19 84 ASP A N 1
ATOM 611 C CA . ASP A 1 84 ? 13.920 -13.765 30.167 1.00 71.19 84 ASP A CA 1
ATOM 612 C C . ASP A 1 84 ? 13.461 -14.260 31.547 1.00 71.19 84 ASP A C 1
ATOM 614 O O . ASP A 1 84 ? 12.543 -15.069 31.645 1.00 71.19 84 ASP A O 1
ATOM 618 N N . ASP A 1 85 ? 14.109 -13.831 32.631 1.00 74.94 85 ASP A N 1
ATOM 619 C CA . ASP A 1 85 ? 13.721 -14.295 33.966 1.00 74.94 85 ASP A CA 1
ATOM 620 C C . ASP A 1 85 ? 12.424 -13.562 34.434 1.00 74.94 85 ASP A C 1
ATOM 622 O O . ASP A 1 85 ? 12.245 -12.368 34.172 1.00 74.94 85 ASP A O 1
ATOM 626 N N . PRO A 1 86 ? 11.428 -14.259 35.006 1.00 70.50 86 PRO A N 1
ATOM 627 C CA . PRO A 1 86 ? 10.119 -13.662 35.271 1.00 70.50 86 PRO A CA 1
ATOM 628 C C . PRO A 1 86 ? 10.104 -12.805 36.546 1.00 70.50 86 PRO A C 1
ATOM 630 O O . PRO A 1 86 ? 10.565 -13.225 37.608 1.00 70.50 86 PRO A O 1
ATOM 633 N N . ASP A 1 87 ? 9.477 -11.624 36.487 1.00 70.06 87 ASP A N 1
ATOM 634 C CA . ASP A 1 87 ? 9.187 -10.823 37.683 1.00 70.06 87 ASP A CA 1
ATOM 635 C C . ASP A 1 87 ? 8.046 -11.485 38.477 1.00 70.06 87 ASP A C 1
ATOM 637 O O . ASP A 1 87 ? 6.858 -11.314 38.197 1.00 70.06 87 ASP A O 1
ATOM 641 N N . THR A 1 88 ? 8.412 -12.283 39.479 1.00 71.00 88 THR A N 1
ATOM 642 C CA . THR A 1 88 ? 7.455 -13.003 40.326 1.00 71.00 88 THR A CA 1
ATOM 643 C C . THR A 1 88 ? 7.065 -12.176 41.554 1.00 71.00 88 THR A C 1
ATOM 645 O O . THR A 1 88 ? 7.895 -11.801 42.385 1.00 71.00 88 THR A O 1
ATOM 648 N N . VAL A 1 89 ? 5.768 -11.885 41.699 1.00 69.69 89 VAL A N 1
ATOM 649 C CA . VAL A 1 89 ? 5.228 -11.231 42.901 1.00 69.69 89 VAL A CA 1
ATOM 650 C C . VAL A 1 89 ? 5.174 -12.251 44.037 1.00 69.69 89 VAL A C 1
ATOM 652 O O . VAL A 1 89 ? 4.545 -13.301 43.912 1.00 69.69 89 VAL A O 1
ATOM 655 N N . GLN A 1 90 ? 5.810 -11.937 45.164 1.00 77.94 90 GLN A N 1
ATOM 656 C CA . GLN A 1 90 ? 5.810 -12.810 46.339 1.00 77.94 90 GLN A CA 1
ATOM 657 C C . GLN A 1 90 ? 4.377 -13.048 46.841 1.00 77.94 90 GLN A C 1
ATOM 659 O O . GLN A 1 90 ? 3.602 -12.107 47.004 1.00 77.94 90 GLN A O 1
ATOM 664 N N . GLY A 1 91 ? 4.021 -14.312 47.080 1.00 80.62 91 GLY A N 1
ATOM 665 C CA . GLY A 1 91 ? 2.695 -14.699 47.577 1.00 80.62 91 GLY A CA 1
ATOM 666 C C . GLY A 1 91 ? 1.591 -14.807 46.516 1.00 80.62 91 GLY A C 1
ATOM 667 O O . GLY A 1 91 ? 0.445 -15.073 46.876 1.00 80.62 91 GLY A O 1
ATOM 668 N N . ARG A 1 92 ? 1.905 -14.649 45.222 1.00 78.00 92 ARG A N 1
ATOM 669 C CA . ARG A 1 92 ? 0.978 -14.908 44.108 1.00 78.00 92 ARG A CA 1
ATOM 670 C C . ARG A 1 92 ? 1.599 -15.922 43.137 1.00 78.00 92 ARG A C 1
ATOM 672 O O . ARG A 1 92 ? 2.773 -15.772 42.808 1.00 78.00 92 ARG A O 1
ATOM 679 N N . PRO A 1 93 ? 0.848 -16.927 42.646 1.00 78.19 93 PRO A N 1
ATOM 680 C CA . PRO A 1 93 ? 1.332 -17.784 41.569 1.00 78.19 93 PRO A CA 1
ATOM 681 C C . PRO A 1 93 ? 1.744 -16.933 40.356 1.00 78.19 93 PRO A C 1
ATOM 683 O O . PRO A 1 93 ? 1.003 -16.001 40.016 1.00 78.19 93 PRO A O 1
ATOM 686 N N . PRO A 1 94 ? 2.890 -17.219 39.711 1.00 71.19 94 PRO A N 1
ATOM 687 C CA . PRO A 1 94 ? 3.274 -16.535 38.485 1.00 71.19 94 PRO A CA 1
ATOM 688 C C . PRO A 1 94 ? 2.172 -16.723 37.441 1.00 71.19 94 PRO A C 1
ATOM 690 O O . PRO A 1 94 ? 1.749 -17.848 37.178 1.00 71.19 94 PRO A O 1
ATOM 693 N N . VAL A 1 95 ? 1.692 -15.621 36.872 1.00 72.56 95 VAL A N 1
ATOM 694 C CA . VAL A 1 95 ? 0.816 -15.656 35.700 1.00 72.56 95 VAL A CA 1
ATOM 695 C C . VAL A 1 95 ? 1.707 -15.391 34.502 1.00 72.56 95 VAL A C 1
ATOM 697 O O . VAL A 1 95 ? 2.362 -14.350 34.450 1.00 72.56 95 VAL A O 1
ATOM 700 N N . GLU A 1 96 ? 1.761 -16.344 33.579 1.00 71.38 96 GLU A N 1
ATOM 701 C CA . GLU A 1 96 ? 2.521 -16.197 32.343 1.00 71.38 96 GLU A CA 1
ATOM 702 C C . GLU A 1 96 ? 1.913 -15.071 31.506 1.00 71.38 96 GLU A C 1
ATOM 704 O O . GLU A 1 96 ? 0.695 -15.006 31.305 1.00 71.38 96 GLU A O 1
ATOM 709 N N . ALA A 1 97 ? 2.758 -14.129 31.087 1.00 69.25 97 ALA A N 1
ATOM 710 C CA . ALA A 1 97 ? 2.312 -13.040 30.240 1.00 69.25 97 ALA A CA 1
ATOM 711 C C . ALA A 1 97 ? 1.961 -13.609 28.857 1.00 69.25 97 ALA A C 1
ATOM 713 O O . ALA A 1 97 ? 2.749 -14.385 28.314 1.00 69.25 97 ALA A O 1
ATOM 714 N N . PRO A 1 98 ? 0.811 -13.237 28.269 1.00 72.25 98 PRO A N 1
ATOM 715 C CA . PRO A 1 98 ? 0.479 -13.679 26.925 1.00 72.25 98 PRO A CA 1
ATOM 716 C C . PRO A 1 98 ? 1.530 -13.170 25.935 1.00 72.25 98 PRO A C 1
ATOM 718 O O . PRO A 1 98 ? 1.946 -12.008 26.001 1.00 72.25 98 PRO A O 1
ATOM 721 N N . GLU A 1 99 ? 1.943 -14.035 25.009 1.00 73.94 99 GLU A N 1
ATOM 722 C CA . GLU A 1 99 ? 2.860 -13.650 23.941 1.00 73.94 99 GLU A CA 1
ATOM 723 C C . GLU A 1 99 ? 2.245 -12.531 23.097 1.00 73.94 99 GLU A C 1
ATOM 725 O O . GLU A 1 99 ? 1.084 -12.583 22.680 1.00 73.94 99 GLU A O 1
ATOM 730 N N . LEU A 1 100 ? 3.037 -11.486 22.856 1.00 76.06 100 LEU A N 1
ATOM 731 C CA . LEU A 1 100 ? 2.611 -10.391 21.999 1.00 76.06 100 LEU A CA 1
ATOM 732 C C . LEU A 1 100 ? 2.535 -10.894 20.558 1.00 76.06 100 LEU A C 1
ATOM 734 O O . LEU A 1 100 ? 3.477 -11.531 20.080 1.00 76.06 100 LEU A O 1
ATOM 738 N N . PRO A 1 101 ? 1.452 -10.580 19.837 1.00 79.25 101 PRO A N 1
ATOM 739 C CA . PRO A 1 101 ? 1.322 -11.053 18.481 1.00 79.25 101 PRO A CA 1
ATOM 740 C C . PRO A 1 101 ? 2.342 -10.345 17.583 1.00 79.25 101 PRO A C 1
ATOM 742 O O . PRO A 1 101 ? 2.624 -9.153 17.735 1.00 79.25 101 PRO A O 1
ATOM 745 N N . THR A 1 102 ? 2.906 -11.099 16.647 1.00 81.50 102 THR A N 1
ATOM 746 C CA . THR A 1 102 ? 3.841 -10.591 15.643 1.00 81.50 102 THR A CA 1
ATOM 747 C C . THR A 1 102 ? 3.104 -10.354 14.330 1.00 81.50 102 THR A C 1
ATOM 749 O O . THR A 1 102 ? 2.097 -10.997 14.039 1.00 81.50 102 THR A O 1
ATOM 752 N N . ALA A 1 103 ? 3.577 -9.381 13.558 1.00 86.12 103 ALA A N 1
ATOM 753 C CA . ALA A 1 103 ? 3.048 -9.083 12.238 1.00 86.12 103 ALA A CA 1
ATOM 754 C C . ALA A 1 103 ? 4.190 -8.791 11.281 1.00 86.12 103 ALA A C 1
ATOM 756 O O . ALA A 1 103 ? 5.241 -8.264 11.669 1.00 86.12 103 ALA A O 1
ATOM 757 N N . GLU A 1 104 ? 3.931 -9.105 10.025 1.00 90.06 104 GLU A N 1
ATOM 758 C CA . GLU A 1 104 ? 4.821 -8.797 8.927 1.00 90.06 104 GLU A CA 1
ATOM 759 C C . GLU A 1 104 ? 4.821 -7.297 8.598 1.00 90.06 104 GLU A C 1
ATOM 761 O O . GLU A 1 104 ? 3.933 -6.542 8.992 1.00 90.06 104 GLU A O 1
ATOM 766 N N . VAL A 1 105 ? 5.820 -6.839 7.840 1.00 89.19 105 VAL A N 1
ATOM 767 C CA . VAL A 1 105 ? 6.010 -5.404 7.535 1.00 89.19 105 VAL A CA 1
ATOM 768 C C . VAL A 1 105 ? 4.829 -4.797 6.763 1.00 89.19 105 VAL A C 1
ATOM 770 O O . VAL A 1 105 ? 4.494 -3.627 6.955 1.00 89.19 105 VAL A O 1
ATOM 773 N N . TRP A 1 106 ? 4.184 -5.577 5.891 1.00 89.38 106 TRP A N 1
ATOM 774 C CA . TRP A 1 106 ? 3.007 -5.143 5.130 1.00 89.38 106 TRP A CA 1
ATOM 775 C C . TRP A 1 106 ? 1.693 -5.325 5.884 1.00 89.38 106 TRP A C 1
ATOM 777 O O . TRP A 1 106 ? 0.646 -5.018 5.322 1.00 89.38 106 TRP A O 1
ATOM 787 N N . GLU A 1 107 ? 1.708 -5.828 7.114 1.00 90.19 107 GLU A N 1
ATOM 788 C CA . GLU A 1 107 ? 0.497 -6.104 7.877 1.00 90.19 107 GLU A CA 1
ATOM 789 C C . GLU A 1 107 ? 0.355 -5.121 9.032 1.00 90.19 107 GLU A C 1
ATOM 791 O O . GLU A 1 107 ? 1.319 -4.683 9.660 1.00 90.19 107 GLU A O 1
ATOM 796 N N . ALA A 1 108 ? -0.887 -4.738 9.317 1.00 88.00 108 ALA A N 1
ATOM 797 C CA . ALA A 1 108 ? -1.162 -3.986 10.525 1.00 88.00 108 ALA A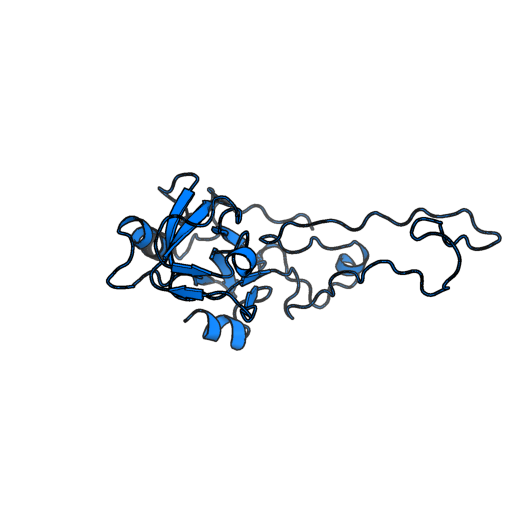 CA 1
ATOM 798 C C . ALA A 1 108 ? -1.010 -4.922 11.726 1.00 88.00 108 ALA A C 1
ATOM 800 O O . ALA A 1 108 ? -1.592 -6.006 11.737 1.00 88.00 108 ALA A O 1
ATOM 801 N N . MET A 1 109 ? -0.298 -4.466 12.759 1.00 86.38 109 MET A N 1
ATOM 802 C CA . MET A 1 109 ? -0.154 -5.228 13.999 1.00 86.38 109 MET A CA 1
ATOM 8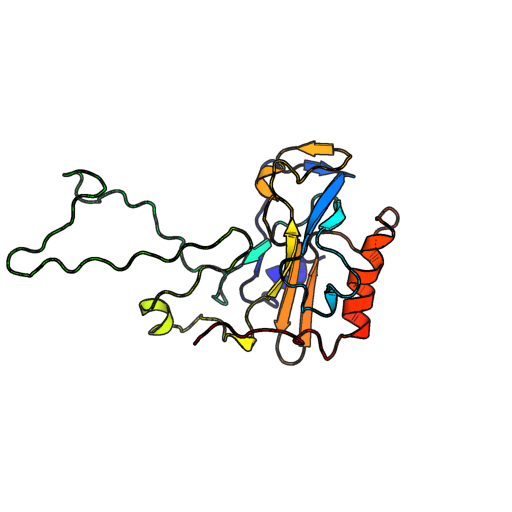03 C C . MET A 1 109 ? -1.538 -5.639 14.525 1.00 86.38 109 MET A C 1
ATOM 805 O O . MET A 1 109 ? -2.391 -4.754 14.710 1.00 86.38 109 MET A O 1
ATOM 809 N N . PRO A 1 110 ? -1.798 -6.938 14.740 1.00 86.62 110 PRO A N 1
ATOM 810 C CA . PRO A 1 110 ? -3.075 -7.390 15.263 1.00 86.62 110 PRO A CA 1
ATOM 811 C C . PRO A 1 110 ? -3.312 -6.793 16.650 1.00 86.62 110 PRO A C 1
ATOM 813 O O . PRO A 1 110 ? -2.386 -6.440 17.383 1.00 86.62 110 PRO A O 1
ATOM 816 N N . LEU A 1 111 ? -4.588 -6.618 16.976 1.00 85.31 111 LEU A N 1
ATOM 817 C CA . LEU A 1 111 ? -4.985 -5.989 18.226 1.00 85.31 111 LEU A CA 1
ATOM 818 C C . LEU A 1 111 ? -4.774 -6.949 19.390 1.00 85.31 111 LEU A C 1
ATOM 820 O O . LEU A 1 111 ? -5.173 -8.108 19.323 1.00 85.31 111 LEU A O 1
ATOM 824 N N . ILE A 1 112 ? -4.211 -6.428 20.475 1.00 85.44 112 ILE A N 1
ATOM 825 C CA . ILE A 1 112 ? -4.128 -7.136 21.753 1.00 85.44 112 ILE A CA 1
ATOM 826 C C . ILE A 1 112 ? -5.489 -7.039 22.460 1.00 85.44 112 ILE A C 1
ATOM 828 O O . ILE A 1 112 ? -6.232 -6.069 22.276 1.00 85.44 112 ILE A O 1
ATOM 832 N N . ASP A 1 113 ? -5.810 -8.004 23.320 1.00 83.44 113 ASP A N 1
ATOM 833 C CA . ASP A 1 113 ? -7.065 -8.039 24.082 1.00 83.44 113 ASP A CA 1
ATOM 834 C C . ASP A 1 113 ? -7.369 -6.745 24.841 1.00 83.44 113 ASP A C 1
ATOM 836 O O . ASP A 1 113 ? -8.509 -6.278 24.850 1.00 83.44 113 ASP A O 1
ATOM 840 N N . GLU A 1 114 ? -6.356 -6.124 25.442 1.00 81.50 114 GLU A N 1
ATOM 841 C CA . GLU A 1 114 ? -6.507 -4.846 26.143 1.00 81.50 114 GLU A CA 1
ATOM 842 C C . GLU A 1 114 ? -6.907 -3.707 25.199 1.00 81.50 114 GLU A C 1
ATOM 844 O O . GLU A 1 114 ? -7.773 -2.893 25.522 1.00 81.50 114 GLU A O 1
ATOM 849 N N . GLN A 1 115 ? -6.322 -3.672 24.000 1.00 83.62 115 GLN A N 1
ATOM 850 C CA . GLN A 1 115 ? -6.628 -2.668 22.982 1.00 83.62 115 GLN A CA 1
ATOM 851 C C . GLN A 1 115 ? -8.035 -2.854 22.416 1.00 83.62 115 GLN A C 1
ATOM 853 O O . GLN A 1 115 ? -8.707 -1.873 22.110 1.00 83.62 115 GLN A O 1
ATOM 858 N N . ARG A 1 116 ? -8.498 -4.103 22.311 1.00 82.19 116 ARG A N 1
ATOM 859 C CA . ARG A 1 116 ? -9.873 -4.424 21.919 1.00 82.19 116 ARG A CA 1
ATOM 860 C C . ARG A 1 116 ? -10.884 -3.972 22.977 1.00 82.19 116 ARG A C 1
ATOM 862 O O . ARG A 1 116 ? -11.952 -3.486 22.620 1.00 82.19 116 ARG A O 1
ATOM 869 N N . ARG A 1 117 ? -10.534 -4.070 24.266 1.00 81.44 117 ARG A N 1
ATOM 870 C CA . ARG A 1 117 ? -11.368 -3.581 25.380 1.00 81.44 117 ARG A CA 1
ATOM 871 C C . ARG A 1 117 ? -11.424 -2.050 25.443 1.00 81.44 117 ARG A C 1
ATOM 873 O O . ARG A 1 117 ? -12.500 -1.502 25.651 1.00 81.44 117 ARG A O 1
ATOM 880 N N . ASN A 1 118 ? -10.300 -1.368 25.205 1.00 79.31 118 ASN A N 1
ATOM 881 C CA . ASN A 1 118 ? -10.176 0.097 25.265 1.00 79.31 118 ASN A CA 1
ATOM 882 C C . ASN A 1 118 ? -9.938 0.728 23.878 1.00 79.31 118 ASN A C 1
ATOM 884 O O . ASN A 1 118 ? -9.038 1.546 23.675 1.00 79.31 118 ASN A O 1
ATOM 888 N N . GLY A 1 119 ? -10.758 0.339 22.903 1.00 79.25 119 GLY A N 1
ATOM 889 C CA . GLY A 1 119 ? -10.528 0.598 21.482 1.00 79.25 119 GLY A CA 1
ATOM 890 C C . GLY A 1 119 ? -11.004 1.945 20.936 1.00 79.25 119 GLY A C 1
ATOM 891 O O . GLY A 1 119 ? -11.499 1.973 19.815 1.00 79.25 119 GLY A O 1
ATOM 892 N N . ILE A 1 120 ? -10.862 3.059 21.667 1.00 83.38 120 ILE A N 1
ATOM 893 C CA . ILE A 1 120 ? -11.395 4.383 21.249 1.00 83.38 120 ILE A CA 1
ATOM 894 C C . ILE A 1 120 ? -10.952 4.768 19.826 1.00 83.38 120 ILE A C 1
ATOM 896 O O . ILE A 1 120 ? -11.745 5.276 19.041 1.00 83.38 120 ILE A O 1
ATOM 900 N N . ASN A 1 121 ? -9.691 4.492 19.486 1.00 87.19 121 ASN A N 1
ATOM 901 C CA . ASN A 1 121 ? -9.106 4.826 18.184 1.00 87.19 121 ASN A CA 1
ATOM 902 C C . ASN A 1 121 ? -8.970 3.615 17.249 1.00 87.19 121 ASN A C 1
ATOM 904 O O . ASN A 1 121 ? -8.305 3.724 16.217 1.00 87.19 121 ASN A O 1
ATOM 908 N N . VAL A 1 122 ? -9.528 2.457 17.613 1.00 90.31 122 VAL A N 1
ATOM 909 C CA . VAL A 1 122 ? -9.434 1.237 16.805 1.00 90.31 122 VAL A CA 1
ATOM 910 C C . VAL A 1 122 ? -10.329 1.373 15.582 1.00 90.31 122 VAL A C 1
ATOM 912 O O . VAL A 1 122 ? -11.523 1.643 15.683 1.00 90.31 122 VAL A O 1
ATOM 915 N N . ILE A 1 123 ? -9.751 1.143 14.407 1.00 90.88 123 ILE A N 1
ATOM 916 C CA . ILE A 1 123 ? -10.481 1.183 13.146 1.00 90.88 123 ILE A CA 1
ATOM 917 C C . ILE A 1 123 ? -11.393 -0.052 13.075 1.00 90.88 123 ILE A C 1
ATOM 919 O O . ILE A 1 123 ? -10.900 -1.184 13.228 1.00 90.88 123 ILE A O 1
ATOM 923 N N . PRO A 1 124 ? -12.704 0.122 12.816 1.00 90.56 124 PRO A N 1
ATOM 924 C CA . PRO A 1 124 ? -13.621 -0.993 12.614 1.00 90.56 124 PRO A CA 1
ATOM 925 C C . PRO A 1 124 ? -13.119 -1.941 11.514 1.00 90.56 124 PRO A C 1
ATOM 927 O O . PRO A 1 124 ? -12.614 -1.452 10.504 1.00 90.56 124 PRO A O 1
ATOM 930 N N . PRO A 1 125 ? -13.287 -3.274 11.636 1.00 90.31 125 PRO A N 1
ATOM 931 C CA . PRO A 1 125 ? -12.744 -4.236 10.670 1.00 90.31 125 PRO A CA 1
ATOM 932 C C . PRO A 1 125 ? -13.077 -3.941 9.201 1.00 90.31 125 PRO A C 1
ATOM 934 O O . PRO A 1 125 ? -12.224 -4.114 8.335 1.00 90.31 125 PRO A O 1
ATOM 937 N N . ALA A 1 126 ? -14.283 -3.434 8.925 1.00 90.00 126 ALA A N 1
ATOM 938 C CA . ALA A 1 126 ? -14.727 -3.069 7.579 1.00 90.00 126 ALA A CA 1
ATOM 939 C C . ALA A 1 126 ? -14.004 -1.838 6.998 1.00 90.00 126 ALA A C 1
ATOM 941 O O . ALA A 1 126 ? -13.857 -1.737 5.785 1.00 90.00 126 ALA A O 1
ATOM 942 N N . MET A 1 127 ? -13.508 -0.936 7.849 1.00 91.31 127 MET A N 1
ATOM 943 C CA . MET A 1 127 ? -12.857 0.322 7.458 1.00 91.31 127 MET A CA 1
ATOM 944 C C . MET A 1 127 ? -11.326 0.249 7.495 1.00 91.31 127 MET A C 1
ATOM 946 O O . MET A 1 127 ? -10.653 1.242 7.240 1.00 91.31 127 MET A O 1
ATOM 950 N N . ARG A 1 128 ? -10.749 -0.910 7.837 1.00 92.00 128 ARG A N 1
ATOM 951 C CA . ARG A 1 128 ? -9.288 -1.071 7.890 1.00 92.00 128 ARG A CA 1
ATOM 952 C C . ARG A 1 128 ? -8.668 -0.978 6.489 1.00 92.00 128 ARG A C 1
ATOM 954 O O . ARG A 1 128 ? -9.330 -1.346 5.521 1.00 92.00 128 ARG A O 1
ATOM 961 N N . PRO A 1 129 ? -7.409 -0.548 6.354 1.00 94.38 129 PRO A N 1
ATOM 962 C CA . PRO A 1 129 ? -6.687 -0.654 5.091 1.00 94.38 129 PRO A CA 1
ATOM 963 C C . PRO A 1 129 ? -6.534 -2.113 4.638 1.00 94.38 129 PRO A C 1
ATOM 965 O O . PRO A 1 129 ? -6.280 -3.000 5.454 1.00 94.38 129 PRO A O 1
ATOM 968 N N . ARG A 1 130 ? -6.656 -2.359 3.334 1.00 94.56 130 ARG A N 1
ATOM 969 C CA . ARG A 1 130 ? -6.434 -3.651 2.673 1.00 94.56 130 ARG A CA 1
ATOM 970 C C . ARG A 1 130 ? -5.209 -3.542 1.770 1.00 94.56 130 ARG A C 1
ATOM 972 O O . ARG A 1 130 ? -5.172 -2.696 0.881 1.00 94.56 130 ARG A O 1
ATOM 979 N N . VAL A 1 131 ? -4.216 -4.406 1.960 1.00 96.31 131 VAL A N 1
ATOM 980 C CA . VAL A 1 131 ? -3.054 -4.469 1.057 1.00 96.31 131 VAL A CA 1
ATOM 981 C C . VAL A 1 131 ? -3.364 -5.378 -0.110 1.00 96.31 131 VAL A C 1
ATOM 983 O O . VAL A 1 131 ? -3.683 -6.546 0.082 1.00 96.31 131 VAL A O 1
ATOM 986 N N . VAL A 1 132 ? -3.225 -4.852 -1.322 1.00 96.00 132 VAL A N 1
ATOM 987 C CA . VAL A 1 132 ? -3.409 -5.636 -2.548 1.00 96.00 132 VAL A CA 1
ATOM 988 C C . VAL A 1 132 ? -2.062 -6.129 -3.063 1.00 96.00 132 VAL A C 1
ATOM 990 O O . VAL A 1 132 ? -1.886 -7.316 -3.326 1.00 96.00 132 VAL A O 1
ATOM 993 N N . PHE A 1 133 ? -1.091 -5.220 -3.149 1.00 96.56 133 PHE A N 1
ATOM 994 C CA . PHE A 1 133 ? 0.277 -5.518 -3.560 1.00 96.56 133 PHE A CA 1
ATOM 995 C C . PHE A 1 133 ? 1.257 -5.015 -2.514 1.00 96.56 133 PHE A C 1
ATOM 997 O O . PHE A 1 133 ? 1.063 -3.945 -1.933 1.00 96.56 133 PHE A O 1
ATOM 1004 N N . ARG A 1 134 ? 2.359 -5.742 -2.354 1.00 96.81 134 ARG A N 1
ATOM 1005 C CA . ARG A 1 134 ? 3.528 -5.333 -1.571 1.00 96.81 134 ARG A CA 1
ATOM 1006 C C . ARG A 1 134 ? 4.791 -5.420 -2.410 1.00 96.81 134 ARG A C 1
ATOM 1008 O O . ARG A 1 134 ? 4.834 -6.162 -3.389 1.00 96.81 134 ARG A O 1
ATOM 1015 N N . TYR A 1 135 ? 5.836 -4.713 -2.017 1.00 97.25 135 TYR A N 1
ATOM 1016 C CA . TYR A 1 135 ? 7.164 -4.935 -2.576 1.00 97.25 135 TYR A CA 1
ATOM 1017 C C . TYR A 1 135 ? 7.708 -6.308 -2.159 1.00 97.25 135 TYR A C 1
ATOM 1019 O O . TYR A 1 135 ? 7.358 -6.846 -1.103 1.00 97.25 135 TYR A O 1
ATOM 1027 N N . ALA A 1 136 ? 8.533 -6.907 -3.016 1.00 97.44 136 ALA A N 1
ATOM 1028 C CA . ALA A 1 136 ? 9.154 -8.197 -2.746 1.00 97.44 136 ALA A CA 1
ATOM 1029 C C . ALA A 1 136 ? 10.215 -8.113 -1.631 1.00 97.44 136 ALA A C 1
ATOM 1031 O O . ALA A 1 136 ? 10.462 -7.068 -1.023 1.00 97.44 136 ALA A O 1
ATOM 1032 N N . ASP A 1 137 ? 10.812 -9.261 -1.315 1.00 96.38 137 ASP A N 1
ATOM 1033 C CA . ASP A 1 137 ? 11.919 -9.380 -0.363 1.00 96.38 137 ASP A CA 1
ATOM 1034 C C . ASP A 1 137 ? 13.122 -8.640 -0.899 1.00 96.38 137 ASP A C 1
ATOM 1036 O O . ASP A 1 137 ? 13.331 -8.636 -2.104 1.00 96.38 137 ASP A O 1
ATOM 1040 N N . ASN A 1 138 ? 13.932 -8.051 -0.023 1.00 95.00 138 ASN A N 1
ATOM 1041 C CA . ASN A 1 138 ? 15.061 -7.231 -0.455 1.00 95.00 138 ASN A CA 1
ATOM 1042 C C . ASN A 1 138 ? 15.981 -7.962 -1.455 1.00 95.00 138 ASN A C 1
ATOM 1044 O O . ASN A 1 138 ? 16.395 -7.392 -2.460 1.00 95.00 138 ASN A O 1
ATOM 1048 N N . LYS A 1 139 ? 16.193 -9.267 -1.238 1.00 95.62 139 LYS A N 1
ATOM 1049 C CA . LYS A 1 139 ? 16.954 -10.151 -2.135 1.00 95.62 139 LYS A CA 1
ATOM 1050 C C . LYS A 1 139 ? 16.380 -10.271 -3.559 1.00 95.62 139 LYS A C 1
ATOM 1052 O O . LYS A 1 139 ? 17.146 -10.428 -4.499 1.00 95.62 139 LYS A O 1
ATOM 1057 N N . ASP A 1 140 ? 15.058 -10.177 -3.712 1.00 95.94 140 ASP A N 1
ATOM 1058 C CA . ASP A 1 140 ? 14.326 -10.383 -4.974 1.00 95.94 140 ASP A CA 1
ATOM 1059 C C . ASP A 1 140 ? 13.666 -9.086 -5.489 1.00 95.94 140 ASP A C 1
ATOM 1061 O O . ASP A 1 140 ? 12.939 -9.098 -6.489 1.00 95.94 140 ASP A O 1
ATOM 1065 N N . LEU A 1 141 ? 13.866 -7.975 -4.771 1.00 96.25 141 LEU A N 1
ATOM 1066 C CA . LEU A 1 141 ? 13.195 -6.694 -4.973 1.00 96.25 141 LEU A CA 1
ATOM 1067 C C . LEU A 1 141 ? 13.655 -6.020 -6.259 1.00 96.25 141 LEU A C 1
ATOM 1069 O O . LEU A 1 141 ? 12.840 -5.489 -7.013 1.00 96.25 141 LEU A O 1
ATOM 1073 N N . PHE A 1 142 ? 14.961 -6.012 -6.491 1.00 96.62 142 PHE A N 1
ATOM 1074 C CA . PHE A 1 142 ? 15.559 -5.330 -7.624 1.00 96.62 142 PHE A CA 1
ATOM 1075 C C . PHE A 1 142 ? 15.381 -6.143 -8.908 1.00 96.62 142 PHE A C 1
ATOM 1077 O O . PHE A 1 142 ? 15.762 -7.309 -8.971 1.00 96.62 142 PHE A O 1
ATOM 1084 N N . VAL A 1 143 ? 14.825 -5.514 -9.947 1.00 95.19 143 VAL A N 1
ATOM 1085 C CA . VAL A 1 143 ? 14.760 -6.102 -11.293 1.00 95.19 143 VAL A CA 1
ATOM 1086 C C . VAL A 1 143 ? 15.762 -5.416 -12.217 1.00 95.19 143 VAL A C 1
ATOM 1088 O O . VAL A 1 143 ? 16.585 -6.085 -12.834 1.00 95.19 143 VAL A O 1
ATOM 1091 N N . SER A 1 144 ? 15.708 -4.084 -12.323 1.00 93.88 144 SER A N 1
ATOM 1092 C CA . SER A 1 144 ? 16.609 -3.312 -13.194 1.00 93.88 144 SER A CA 1
ATOM 1093 C C . SER A 1 144 ? 16.596 -1.820 -12.861 1.00 93.88 144 SER A C 1
ATOM 1095 O O . SER A 1 144 ? 15.549 -1.310 -12.474 1.00 93.88 144 SER A O 1
ATOM 1097 N N . GLY A 1 145 ? 17.685 -1.090 -13.120 1.00 93.88 145 GLY A N 1
ATOM 1098 C CA . GLY A 1 145 ? 17.776 0.371 -12.952 1.00 93.88 145 GLY A CA 1
ATOM 1099 C C . GLY A 1 145 ? 18.702 0.777 -11.804 1.00 93.88 145 GLY A C 1
ATOM 1100 O O . GLY A 1 145 ? 19.661 0.064 -11.521 1.00 93.88 145 GLY A O 1
ATOM 1101 N N . LEU A 1 146 ? 18.431 1.911 -11.147 1.00 94.75 146 LEU A N 1
ATOM 1102 C CA . LEU A 1 146 ? 19.208 2.376 -9.993 1.00 94.75 146 LEU A CA 1
ATOM 1103 C C . LEU A 1 146 ? 18.418 2.188 -8.694 1.00 94.75 146 LEU A C 1
ATOM 1105 O O . LEU A 1 146 ? 17.453 2.917 -8.445 1.00 94.75 146 LEU A O 1
ATOM 1109 N N . LEU A 1 147 ? 18.869 1.242 -7.868 1.00 96.19 147 LEU A N 1
ATOM 1110 C CA . LEU A 1 147 ? 18.390 1.043 -6.505 1.00 96.19 147 LEU A CA 1
ATOM 1111 C C . LEU A 1 147 ? 19.550 1.155 -5.520 1.00 96.19 147 LEU A C 1
ATOM 1113 O O . LEU A 1 147 ? 20.524 0.417 -5.622 1.00 96.19 147 LEU A O 1
ATOM 1117 N N . ASP A 1 148 ? 19.398 2.040 -4.548 1.00 95.19 148 ASP A N 1
ATOM 1118 C CA . ASP A 1 148 ? 20.206 2.093 -3.334 1.00 95.19 148 ASP A CA 1
ATOM 1119 C C . ASP A 1 148 ? 19.262 2.230 -2.128 1.00 95.19 148 ASP A C 1
ATOM 1121 O O . ASP A 1 148 ? 18.175 2.802 -2.249 1.00 95.19 148 ASP A O 1
ATOM 1125 N N . GLY A 1 149 ? 19.624 1.636 -0.992 1.00 94.00 149 GLY A N 1
ATOM 1126 C CA . GLY A 1 149 ? 18.770 1.587 0.200 1.00 94.00 149 GLY A CA 1
ATOM 1127 C C . GLY A 1 149 ? 17.450 0.818 0.023 1.00 94.00 149 GLY A C 1
ATOM 1128 O O . GLY A 1 149 ? 16.447 1.190 0.630 1.00 94.00 149 GLY A O 1
ATOM 1129 N N . GLY A 1 150 ? 17.428 -0.236 -0.805 1.00 93.19 150 GLY A N 1
ATOM 1130 C CA . GLY A 1 150 ? 16.227 -1.043 -1.090 1.00 93.19 150 GLY A CA 1
ATOM 1131 C C . GLY A 1 150 ? 15.567 -1.671 0.144 1.00 93.19 150 GLY A C 1
ATOM 1132 O O . GLY A 1 150 ? 14.354 -1.879 0.149 1.00 93.19 150 GLY A O 1
ATOM 1133 N N . ASP A 1 151 ? 16.336 -1.874 1.214 1.00 94.56 151 ASP A N 1
ATOM 1134 C CA . ASP A 1 151 ? 15.864 -2.379 2.507 1.00 94.56 151 ASP A CA 1
ATOM 1135 C C . ASP A 1 151 ? 14.697 -1.554 3.076 1.00 94.56 151 ASP A C 1
ATOM 1137 O O . ASP A 1 151 ? 13.817 -2.108 3.724 1.00 94.56 151 ASP A O 1
ATOM 1141 N N . GLU A 1 152 ? 14.677 -0.236 2.830 1.00 94.56 152 GLU A N 1
ATOM 1142 C CA . GLU A 1 152 ? 13.657 0.674 3.373 1.00 94.56 152 GLU A CA 1
ATOM 1143 C C . GLU A 1 152 ? 12.283 0.499 2.714 1.00 94.56 152 GLU A C 1
ATOM 1145 O O . GLU A 1 152 ? 11.273 0.848 3.315 1.00 94.56 152 GLU A O 1
ATOM 1150 N N . ILE A 1 153 ? 12.230 -0.005 1.477 1.00 95.25 153 ILE A N 1
ATOM 1151 C CA . ILE A 1 153 ? 10.977 -0.194 0.728 1.00 95.25 153 ILE A CA 1
ATOM 1152 C C . ILE A 1 153 ? 10.606 -1.672 0.564 1.00 95.25 153 ILE A C 1
ATOM 1154 O O . ILE A 1 153 ? 9.456 -1.990 0.262 1.00 95.25 153 ILE A O 1
ATOM 1158 N N . ALA A 1 154 ? 11.554 -2.587 0.779 1.00 95.88 154 ALA A N 1
ATOM 1159 C CA . ALA A 1 154 ? 11.319 -4.023 0.740 1.00 95.88 154 ALA A CA 1
ATOM 1160 C C . ALA A 1 154 ? 10.192 -4.432 1.698 1.00 95.88 154 ALA A C 1
ATOM 1162 O O . ALA A 1 154 ? 10.060 -3.883 2.788 1.00 95.88 154 ALA A O 1
ATOM 1163 N N . GLN A 1 155 ? 9.377 -5.408 1.290 1.00 96.00 155 GLN A N 1
ATOM 1164 C CA . GLN A 1 155 ? 8.201 -5.891 2.030 1.00 96.00 155 GLN A CA 1
ATOM 1165 C C . GLN A 1 155 ? 7.103 -4.857 2.320 1.00 96.00 155 GLN A C 1
ATOM 1167 O O . GLN A 1 155 ? 6.018 -5.271 2.705 1.00 96.00 155 GLN A O 1
ATOM 1172 N N . HIS A 1 156 ? 7.306 -3.553 2.120 1.00 96.69 156 HIS A N 1
ATOM 1173 C CA . HIS A 1 156 ? 6.271 -2.562 2.400 1.00 96.69 156 HIS A CA 1
ATOM 1174 C C . HIS A 1 156 ? 5.087 -2.671 1.422 1.00 96.69 156 HIS A C 1
ATOM 1176 O O . HIS A 1 156 ? 5.254 -3.105 0.274 1.00 96.69 156 HIS A O 1
ATOM 1182 N N . PRO A 1 157 ? 3.878 -2.250 1.836 1.00 97.12 157 PRO A N 1
ATOM 1183 C CA . PRO A 1 157 ? 2.732 -2.162 0.945 1.00 97.12 157 PRO A CA 1
ATOM 1184 C C . PRO A 1 157 ? 3.025 -1.240 -0.240 1.00 97.12 157 PRO A C 1
ATOM 1186 O O . PRO A 1 157 ? 3.586 -0.154 -0.094 1.00 97.12 157 PRO A O 1
ATOM 1189 N N . MET A 1 158 ? 2.603 -1.674 -1.420 1.00 95.25 158 MET A N 1
ATOM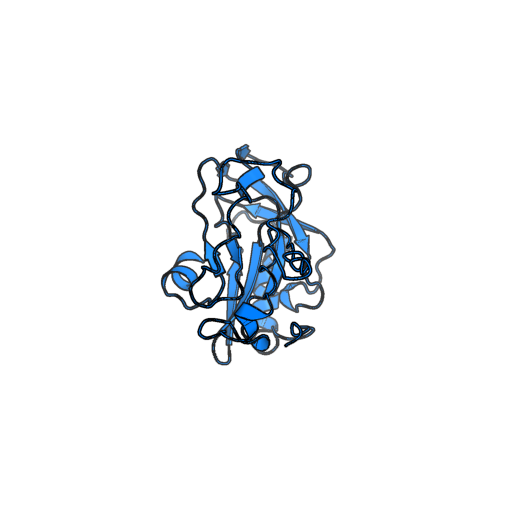 1190 C CA . MET A 1 158 ? 2.749 -0.945 -2.675 1.00 95.25 158 MET A CA 1
ATOM 1191 C C . MET A 1 158 ? 1.402 -0.389 -3.144 1.00 95.25 158 MET A C 1
ATOM 1193 O O . MET A 1 158 ? 1.340 0.763 -3.573 1.00 95.25 158 MET A O 1
ATOM 1197 N N . ILE A 1 159 ? 0.332 -1.184 -3.039 1.00 95.94 159 ILE A N 1
ATOM 1198 C CA . ILE A 1 159 ? -1.037 -0.745 -3.323 1.00 95.94 159 ILE A CA 1
ATOM 1199 C C . ILE A 1 159 ? -1.905 -1.059 -2.122 1.00 95.94 159 ILE A C 1
ATOM 1201 O O . ILE A 1 159 ? -1.996 -2.216 -1.700 1.00 95.94 159 ILE A O 1
ATOM 1205 N N . VAL A 1 160 ? -2.541 -0.018 -1.596 1.00 96.50 160 VAL A N 1
ATOM 1206 C CA . VAL A 1 160 ? -3.407 -0.105 -0.424 1.00 96.50 160 VAL A CA 1
ATOM 1207 C C . VAL A 1 160 ? -4.775 0.448 -0.787 1.00 96.50 160 VAL A C 1
ATOM 1209 O O . VAL A 1 160 ? -4.885 1.588 -1.228 1.00 96.50 160 VAL A O 1
ATOM 1212 N N . ASP A 1 161 ? -5.805 -0.363 -0.598 1.00 96.12 161 ASP A N 1
ATOM 1213 C CA . ASP A 1 161 ? -7.200 0.050 -0.676 1.00 96.12 161 ASP A CA 1
ATOM 1214 C C . ASP A 1 161 ? -7.683 0.452 0.723 1.00 96.12 161 ASP A C 1
ATOM 1216 O O . ASP A 1 161 ? -7.616 -0.342 1.665 1.00 96.12 161 ASP A O 1
ATOM 1220 N N . VAL A 1 162 ? -8.126 1.698 0.880 1.00 95.31 162 VAL A N 1
ATOM 1221 C CA . VAL A 1 162 ? -8.605 2.240 2.153 1.00 95.31 162 VAL A CA 1
ATOM 1222 C C . VAL A 1 162 ? -10.070 2.652 2.011 1.00 95.31 162 VAL A C 1
ATOM 1224 O O . VAL A 1 162 ? -10.357 3.652 1.350 1.00 95.31 162 VAL A O 1
ATOM 1227 N N . PRO A 1 163 ? -11.008 1.929 2.641 1.00 93.94 163 PRO A N 1
ATOM 1228 C CA . PRO A 1 163 ? -12.403 2.344 2.689 1.00 93.94 163 PRO A CA 1
ATOM 1229 C C . PRO A 1 163 ? -12.543 3.675 3.430 1.00 93.94 163 PRO A C 1
ATOM 1231 O O . PRO A 1 163 ? -11.970 3.863 4.505 1.00 93.94 163 PRO A O 1
ATOM 1234 N N . SER A 1 164 ? -13.331 4.593 2.878 1.00 90.62 164 SER A N 1
ATOM 1235 C CA . SER A 1 164 ? -13.602 5.900 3.476 1.00 90.62 164 SER A CA 1
ATOM 1236 C C . SER A 1 164 ? -15.047 6.308 3.202 1.00 90.62 164 SER A C 1
ATOM 1238 O O . SER A 1 164 ? -15.449 6.535 2.059 1.00 90.62 164 SER A O 1
ATOM 1240 N N . GLY A 1 165 ? -15.862 6.351 4.259 1.00 88.56 165 GLY A N 1
ATOM 1241 C CA . GLY A 1 165 ? -17.311 6.506 4.135 1.00 88.56 165 GLY A CA 1
ATOM 1242 C C . GLY A 1 165 ? -17.929 5.383 3.295 1.00 88.56 165 GLY A C 1
ATOM 1243 O O . GLY A 1 165 ? -17.796 4.212 3.636 1.00 88.56 165 GLY A O 1
ATOM 1244 N N . GLN A 1 166 ? -18.603 5.754 2.206 1.00 88.88 166 GLN A N 1
ATOM 1245 C CA . GLN A 1 166 ? -19.200 4.823 1.236 1.00 88.88 166 GLN A CA 1
ATOM 1246 C C . GLN A 1 166 ? -18.264 4.486 0.065 1.00 88.88 166 GLN A C 1
ATOM 1248 O O . GLN A 1 166 ? -18.625 3.692 -0.794 1.00 88.88 166 GLN A O 1
ATOM 1253 N N . GLY A 1 167 ? -17.091 5.117 0.003 1.00 92.69 167 GLY A N 1
ATOM 1254 C CA . GLY A 1 167 ? -16.155 4.975 -1.102 1.00 92.69 167 GLY A CA 1
ATOM 1255 C C . GLY A 1 167 ? -14.825 4.369 -0.680 1.00 92.69 167 GLY A C 1
ATOM 1256 O O . GLY A 1 167 ? -14.646 3.863 0.430 1.00 92.69 167 GLY A O 1
ATOM 1257 N N . HIS A 1 168 ? -13.872 4.466 -1.597 1.00 94.38 168 HIS A N 1
ATOM 1258 C CA . HIS A 1 168 ? -12.544 3.892 -1.468 1.00 94.38 168 HIS A CA 1
ATOM 1259 C C . HIS A 1 168 ? -11.482 4.895 -1.894 1.00 94.38 168 HIS A C 1
ATOM 1261 O O . HIS A 1 168 ? -11.645 5.630 -2.869 1.00 94.38 168 HIS A O 1
ATOM 1267 N N . ILE A 1 169 ? -10.365 4.888 -1.179 1.00 95.31 169 ILE A N 1
ATOM 1268 C CA . ILE A 1 169 ? -9.159 5.621 -1.533 1.00 95.31 169 ILE A CA 1
ATOM 1269 C C . ILE A 1 169 ? -8.076 4.591 -1.811 1.00 95.31 169 ILE A C 1
ATOM 1271 O O . ILE A 1 169 ? -7.605 3.906 -0.905 1.00 95.31 169 ILE A O 1
ATOM 1275 N N . VAL A 1 170 ? -7.671 4.497 -3.076 1.00 95.44 170 VAL A N 1
ATOM 1276 C CA . VAL A 1 170 ? -6.614 3.582 -3.507 1.00 95.44 170 VAL A CA 1
ATOM 1277 C C . VAL A 1 170 ? -5.293 4.339 -3.561 1.00 95.44 170 VAL A C 1
ATOM 1279 O O . VAL A 1 170 ? -5.120 5.282 -4.336 1.00 95.44 170 VAL A O 1
ATOM 1282 N N . LEU A 1 171 ? -4.352 3.925 -2.721 1.00 95.81 171 LEU A N 1
ATOM 1283 C CA . LEU A 1 171 ? -3.018 4.498 -2.635 1.00 95.81 171 LEU A CA 1
ATOM 1284 C C . LEU A 1 171 ? -2.038 3.674 -3.462 1.00 95.81 171 LEU A C 1
ATOM 1286 O O . LEU A 1 171 ? -1.953 2.458 -3.309 1.00 95.81 171 LEU A O 1
ATOM 1290 N N . PHE A 1 172 ? -1.252 4.362 -4.287 1.00 94.62 172 PHE A N 1
ATOM 1291 C CA . PHE A 1 172 ? -0.188 3.775 -5.093 1.00 94.62 172 PHE A CA 1
ATOM 1292 C C . PHE A 1 172 ? 1.167 4.301 -4.626 1.00 94.62 172 PHE A C 1
ATOM 1294 O O . PHE A 1 172 ? 1.372 5.514 -4.523 1.00 94.62 172 PHE A O 1
ATOM 1301 N N . SER A 1 173 ? 2.093 3.384 -4.351 1.00 93.44 173 SER A N 1
ATOM 1302 C CA . SER A 1 173 ? 3.494 3.710 -4.073 1.00 93.44 173 SER A CA 1
ATOM 1303 C C . SER A 1 173 ? 4.265 3.985 -5.370 1.00 93.44 173 SER A C 1
ATOM 1305 O O . SER A 1 173 ? 5.189 4.792 -5.397 1.00 93.44 173 SER A O 1
ATOM 1307 N N . ASN A 1 174 ? 3.853 3.389 -6.491 1.00 90.25 174 ASN A N 1
ATOM 1308 C CA . ASN A 1 174 ? 4.342 3.786 -7.807 1.00 90.25 174 ASN A CA 1
ATOM 1309 C C . ASN A 1 174 ? 3.528 4.961 -8.376 1.00 90.25 174 ASN A C 1
ATOM 1311 O O . ASN A 1 174 ? 2.453 5.294 -7.886 1.00 90.25 174 ASN A O 1
ATOM 1315 N N . ASN A 1 175 ? 4.017 5.565 -9.461 1.00 89.06 175 ASN A N 1
ATOM 1316 C CA . ASN A 1 175 ? 3.179 6.409 -10.310 1.00 89.06 175 ASN A CA 1
ATOM 1317 C C . ASN A 1 175 ? 2.554 5.527 -11.408 1.00 89.06 175 ASN A C 1
ATOM 1319 O O . ASN A 1 175 ? 3.289 5.117 -12.308 1.00 89.06 175 ASN A O 1
ATOM 1323 N N . PRO A 1 176 ? 1.245 5.211 -11.345 1.00 85.25 176 PRO A N 1
ATOM 1324 C CA . PRO A 1 176 ? 0.609 4.279 -12.270 1.00 85.25 176 PRO A CA 1
ATOM 1325 C C . PRO A 1 176 ? 0.126 4.934 -13.576 1.00 85.25 176 PRO A C 1
ATOM 1327 O O . PRO A 1 176 ? -0.463 4.248 -14.413 1.00 85.25 176 PRO A O 1
ATOM 1330 N N . ILE A 1 177 ? 0.354 6.243 -13.761 1.00 87.06 177 ILE A N 1
ATOM 1331 C CA . ILE A 1 177 ? 0.108 6.967 -15.019 1.00 87.06 177 ILE A CA 1
ATOM 1332 C C . ILE A 1 177 ? 1.352 7.801 -15.361 1.00 87.06 177 ILE A C 1
ATOM 1334 O O . ILE A 1 177 ? 1.315 9.021 -15.520 1.00 87.06 177 ILE A O 1
ATOM 1338 N N . TRP A 1 178 ? 2.504 7.140 -15.446 1.00 86.62 178 TRP A N 1
ATOM 1339 C CA . TRP A 1 178 ? 3.737 7.749 -15.934 1.00 86.62 178 TRP A CA 1
ATOM 1340 C C . TRP A 1 178 ? 4.032 7.329 -17.376 1.00 86.62 178 TRP A C 1
ATOM 1342 O O . TRP A 1 178 ? 3.861 6.174 -17.757 1.00 86.62 178 TRP A O 1
ATOM 1352 N N . ARG A 1 179 ? 4.536 8.266 -18.187 1.00 84.81 179 ARG A N 1
ATOM 1353 C CA . ARG A 1 179 ? 4.795 8.058 -19.626 1.00 84.81 179 ARG A CA 1
ATOM 1354 C C . ARG A 1 179 ? 5.801 6.945 -19.957 1.00 84.81 179 ARG A C 1
ATOM 1356 O O . ARG A 1 179 ? 5.830 6.499 -21.094 1.00 84.81 179 ARG A O 1
ATOM 1363 N N . GLY A 1 180 ? 6.644 6.540 -19.005 1.00 81.62 180 GLY A N 1
ATOM 1364 C CA . GLY A 1 180 ? 7.664 5.497 -19.189 1.00 81.62 180 GLY A CA 1
ATOM 1365 C C . GLY A 1 180 ? 7.407 4.211 -18.399 1.00 81.62 180 GLY A C 1
ATOM 1366 O O . GLY A 1 180 ? 8.328 3.418 -18.228 1.00 81.62 180 GLY A O 1
ATOM 1367 N N . GLN A 1 181 ? 6.203 4.021 -17.851 1.00 83.94 181 GLN A N 1
ATOM 1368 C CA . GLN A 1 181 ? 5.911 2.858 -17.013 1.00 83.94 181 GLN A CA 1
ATOM 1369 C C . GLN A 1 181 ? 5.791 1.558 -17.819 1.00 83.94 181 GLN A C 1
ATOM 1371 O O . GLN A 1 181 ? 5.681 1.561 -19.047 1.00 83.94 181 GLN A O 1
ATOM 1376 N N . THR A 1 182 ? 5.759 0.424 -17.121 1.00 81.62 182 THR A N 1
ATOM 1377 C CA . THR A 1 182 ? 5.537 -0.877 -17.755 1.00 81.62 182 THR A CA 1
ATOM 1378 C C . THR A 1 182 ? 4.095 -0.978 -18.264 1.00 81.62 182 THR A C 1
ATOM 1380 O O . THR A 1 182 ? 3.150 -0.609 -17.572 1.00 81.62 182 THR A O 1
ATOM 1383 N N . LYS A 1 183 ? 3.878 -1.518 -19.474 1.00 84.12 183 LYS A N 1
ATOM 1384 C CA . LYS A 1 183 ? 2.513 -1.696 -20.020 1.00 84.12 183 LYS A CA 1
ATOM 1385 C C . LYS A 1 183 ? 1.608 -2.507 -19.080 1.00 84.12 183 LYS A C 1
ATOM 1387 O O . LYS A 1 183 ? 0.409 -2.262 -19.012 1.00 84.12 183 LYS A O 1
ATOM 1392 N N . GLY A 1 184 ? 2.200 -3.431 -18.324 1.00 85.25 184 GLY A N 1
ATOM 1393 C CA . GLY A 1 184 ? 1.496 -4.234 -17.333 1.00 85.25 184 GLY A CA 1
ATOM 1394 C C . GLY A 1 184 ? 0.891 -3.424 -16.184 1.00 85.25 184 GLY A C 1
ATOM 1395 O O . GLY A 1 184 ? -0.095 -3.876 -15.626 1.00 85.25 184 GLY A O 1
ATOM 1396 N N . SER A 1 185 ? 1.395 -2.234 -15.834 1.00 87.56 185 SER A N 1
ATOM 1397 C CA . SER A 1 185 ? 0.891 -1.485 -14.671 1.00 87.56 185 SER A CA 1
ATOM 1398 C C . SER A 1 185 ? -0.373 -0.662 -14.939 1.00 87.56 185 SER A C 1
ATOM 1400 O O . SER A 1 185 ? -1.008 -0.225 -13.985 1.00 87.56 185 SER A O 1
ATOM 1402 N N . TYR A 1 186 ? -0.765 -0.442 -16.201 1.00 89.12 186 TYR A N 1
ATOM 1403 C CA . TYR A 1 186 ? -1.958 0.358 -16.525 1.00 89.12 186 TYR A CA 1
ATOM 1404 C C . TYR A 1 186 ? -3.252 -0.270 -15.995 1.00 89.12 186 TYR A C 1
ATOM 1406 O O . TYR A 1 186 ? -4.138 0.442 -15.517 1.00 89.12 186 TYR A O 1
ATOM 1414 N N . PHE A 1 187 ? -3.348 -1.601 -16.038 1.00 90.62 187 PHE A N 1
ATOM 1415 C CA . PHE A 1 187 ? -4.538 -2.312 -15.579 1.00 90.62 187 PHE A CA 1
ATOM 1416 C C . PHE A 1 187 ? -4.788 -2.167 -14.076 1.00 90.62 187 PHE A C 1
ATOM 1418 O O . PHE A 1 187 ? -5.936 -2.267 -13.673 1.00 90.62 187 PHE A O 1
ATOM 1425 N N . LEU A 1 188 ? -3.793 -1.803 -13.260 1.00 92.31 188 LEU A N 1
ATOM 1426 C CA . LEU A 1 188 ? -4.012 -1.506 -11.841 1.00 92.31 188 LEU A CA 1
ATOM 1427 C C . LEU A 1 188 ? -5.034 -0.374 -11.645 1.00 92.31 188 LEU A C 1
ATOM 1429 O O . LEU A 1 188 ? -5.913 -0.463 -10.790 1.00 92.31 188 LEU A O 1
ATOM 1433 N N . VAL A 1 189 ? -4.938 0.683 -12.458 1.00 93.62 189 VAL A N 1
ATOM 1434 C CA . VAL A 1 189 ? -5.858 1.830 -12.398 1.00 93.62 189 VAL A CA 1
ATOM 1435 C C . VAL A 1 189 ? -7.171 1.500 -13.093 1.00 93.62 189 VAL A C 1
ATOM 1437 O O . VAL A 1 189 ? -8.231 1.812 -12.561 1.00 93.62 189 VAL A O 1
ATOM 1440 N N . PHE A 1 190 ? -7.129 0.834 -14.250 1.00 93.94 190 PHE A N 1
ATOM 1441 C CA . PHE A 1 190 ? -8.360 0.459 -14.949 1.00 93.94 190 PHE A CA 1
ATOM 1442 C C . PHE A 1 190 ? -9.205 -0.525 -14.143 1.00 93.94 190 PHE A C 1
ATOM 1444 O O . PHE A 1 190 ? -10.411 -0.337 -14.065 1.00 93.94 190 PHE A O 1
ATOM 1451 N N . ASN A 1 191 ? -8.597 -1.504 -13.474 1.00 95.38 191 ASN A N 1
ATOM 1452 C CA . ASN A 1 191 ? -9.301 -2.408 -12.571 1.00 95.38 191 ASN A CA 1
ATOM 1453 C C . ASN A 1 191 ? -9.952 -1.644 -11.415 1.00 95.38 191 ASN A C 1
ATOM 1455 O O . ASN A 1 191 ? -11.097 -1.934 -11.074 1.00 95.38 191 ASN A O 1
ATOM 1459 N N . ALA A 1 192 ? -9.259 -0.653 -10.842 1.00 95.00 192 ALA A N 1
ATOM 1460 C CA . ALA A 1 192 ? -9.821 0.184 -9.787 1.00 95.00 192 ALA A CA 1
ATOM 1461 C C . ALA A 1 192 ? -11.028 1.005 -10.279 1.00 95.00 192 ALA A C 1
ATOM 1463 O O . ALA A 1 192 ? -12.036 1.081 -9.585 1.00 95.00 192 ALA A O 1
ATOM 1464 N N . ILE A 1 193 ? -10.953 1.575 -11.488 1.00 95.31 193 ILE A N 1
ATOM 1465 C CA . ILE A 1 193 ? -12.043 2.359 -12.089 1.00 95.31 193 ILE A CA 1
ATOM 1466 C C . ILE A 1 193 ? -13.222 1.465 -12.485 1.00 95.31 193 ILE A C 1
ATOM 1468 O O . ILE A 1 193 ? -14.362 1.785 -12.173 1.00 95.31 193 ILE A O 1
ATOM 1472 N N . LEU A 1 194 ? -12.970 0.343 -13.162 1.00 95.88 194 LEU A N 1
ATOM 1473 C CA . LEU A 1 194 ? -14.017 -0.571 -13.627 1.00 95.88 194 LEU A CA 1
ATOM 1474 C C . LEU A 1 194 ? -14.786 -1.204 -12.464 1.00 95.88 194 LEU A C 1
ATOM 1476 O O . LEU A 1 194 ? -15.973 -1.481 -12.596 1.00 95.88 194 LEU A O 1
ATOM 1480 N N . ASN A 1 195 ? -14.120 -1.402 -11.325 1.00 95.25 195 ASN A N 1
ATOM 1481 C CA . ASN A 1 195 ? -14.699 -2.015 -10.133 1.00 95.25 195 ASN A CA 1
ATOM 1482 C C . ASN A 1 195 ? -14.909 -1.009 -8.992 1.00 95.25 195 ASN A C 1
ATOM 1484 O O . ASN A 1 195 ? -14.931 -1.430 -7.837 1.00 95.25 195 ASN A O 1
ATOM 1488 N N . PHE A 1 196 ? -15.049 0.291 -9.284 1.00 93.25 196 PHE A N 1
ATOM 1489 C CA . PHE A 1 196 ? -15.052 1.357 -8.268 1.00 93.25 196 PHE A CA 1
ATOM 1490 C C . PHE A 1 196 ? -16.068 1.136 -7.133 1.00 93.25 196 PHE A C 1
ATOM 1492 O O . PHE A 1 196 ? -15.778 1.464 -5.986 1.00 93.25 196 PHE A O 1
ATOM 1499 N N . ASP A 1 197 ? -17.223 0.544 -7.447 1.00 93.19 197 ASP A N 1
ATOM 1500 C CA . ASP A 1 197 ? -18.314 0.274 -6.499 1.00 93.19 197 ASP A CA 1
ATOM 1501 C C . ASP A 1 197 ? -18.142 -1.055 -5.734 1.00 93.19 197 ASP A C 1
ATOM 1503 O O . ASP A 1 197 ? -18.822 -1.330 -4.753 1.00 93.19 197 ASP A O 1
ATOM 1507 N N . ASN A 1 198 ? -17.206 -1.905 -6.167 1.00 93.38 198 ASN A N 1
ATOM 1508 C CA . ASN A 1 198 ? -17.048 -3.278 -5.682 1.00 93.38 198 ASN A CA 1
ATOM 1509 C C . ASN A 1 198 ? -15.623 -3.599 -5.200 1.00 93.38 198 ASN A C 1
ATOM 1511 O O . ASN A 1 198 ? -15.259 -4.769 -5.103 1.00 93.38 198 ASN A O 1
ATOM 1515 N N . LEU A 1 199 ? -14.801 -2.601 -4.849 1.00 93.38 199 LEU A N 1
ATOM 1516 C CA . LEU A 1 199 ? -13.411 -2.821 -4.402 1.00 93.38 199 LEU A CA 1
ATOM 1517 C C . LEU A 1 199 ? -13.296 -3.653 -3.108 1.00 93.38 199 LEU A C 1
ATOM 1519 O O . LEU A 1 199 ? -12.290 -4.332 -2.885 1.00 93.38 199 LEU A O 1
ATOM 1523 N N . ASN A 1 200 ? -14.362 -3.700 -2.305 1.00 91.12 200 ASN A N 1
ATOM 1524 C CA . ASN A 1 200 ? -14.489 -4.588 -1.144 1.00 91.12 200 ASN A CA 1
ATOM 1525 C C . ASN A 1 200 ? -14.758 -6.067 -1.490 1.00 91.12 200 ASN A C 1
ATOM 1527 O O . ASN A 1 200 ? -14.789 -6.899 -0.581 1.00 91.12 200 ASN A O 1
ATOM 1531 N N . ALA A 1 201 ? -14.954 -6.432 -2.760 1.00 91.62 201 ALA A N 1
ATOM 1532 C CA . ALA A 1 201 ? -15.209 -7.818 -3.138 1.00 91.62 201 ALA A CA 1
ATOM 1533 C C . ALA A 1 201 ? -14.068 -8.753 -2.690 1.00 91.62 201 ALA A C 1
ATOM 1535 O O . ALA A 1 201 ? -12.889 -8.379 -2.667 1.00 91.62 201 ALA A O 1
ATOM 1536 N N . GLY A 1 202 ? -14.445 -9.968 -2.274 1.00 87.50 202 GLY A N 1
ATOM 1537 C CA . GLY A 1 202 ? -13.521 -11.005 -1.794 1.00 87.50 202 GLY A CA 1
ATOM 1538 C C . GLY A 1 202 ? -12.915 -10.751 -0.409 1.00 87.50 202 GLY A C 1
ATOM 1539 O O . GLY A 1 202 ? -12.220 -11.612 0.128 1.00 87.50 202 GLY A O 1
ATOM 1540 N N . ARG A 1 203 ? -13.187 -9.594 0.203 1.00 88.12 203 ARG A N 1
ATOM 1541 C CA . ARG A 1 203 ? -12.553 -9.190 1.453 1.00 88.12 203 ARG A CA 1
ATOM 1542 C C . ARG A 1 203 ? -13.020 -10.032 2.639 1.00 88.12 203 ARG A C 1
ATOM 1544 O O . ARG A 1 203 ? -14.207 -10.097 2.950 1.00 88.12 203 ARG A O 1
ATOM 1551 N N . LYS A 1 204 ? -12.056 -10.597 3.366 1.00 85.62 204 LYS A N 1
ATOM 1552 C CA . LYS A 1 204 ? -12.283 -11.241 4.665 1.00 85.62 204 LYS A CA 1
ATOM 1553 C C . LYS A 1 204 ? -12.137 -10.198 5.767 1.00 85.62 204 LYS A C 1
ATOM 1555 O O . LYS A 1 204 ? -11.117 -9.516 5.849 1.00 85.62 204 LYS A O 1
ATOM 1560 N N . LEU A 1 205 ? -13.169 -10.041 6.589 1.00 81.31 205 LEU A N 1
ATOM 1561 C CA . LEU A 1 205 ? -13.094 -9.156 7.746 1.00 81.31 205 LEU A CA 1
ATOM 1562 C C . LEU A 1 205 ? -12.223 -9.813 8.816 1.00 81.31 205 LEU A C 1
ATOM 1564 O O . LEU A 1 205 ? -12.401 -10.991 9.116 1.00 81.31 205 LEU A O 1
ATOM 1568 N N . ALA A 1 206 ? -11.292 -9.044 9.381 1.00 70.62 206 ALA A N 1
ATOM 1569 C CA . ALA A 1 206 ? -10.540 -9.480 10.549 1.00 70.62 206 ALA A CA 1
ATOM 1570 C C . ALA A 1 206 ? -11.513 -9.792 11.697 1.00 70.62 206 ALA A C 1
ATOM 1572 O O . ALA A 1 206 ? -12.491 -9.058 11.889 1.00 70.62 206 ALA A O 1
ATOM 1573 N N . GLU A 1 207 ? -11.247 -10.873 12.432 1.00 62.28 207 GLU A N 1
ATOM 1574 C CA . GLU A 1 207 ? -12.058 -11.286 13.578 1.00 62.28 207 GLU A CA 1
ATOM 1575 C C . GLU A 1 207 ? -12.186 -10.141 14.600 1.00 62.28 207 GLU A C 1
ATOM 1577 O O . GLU A 1 207 ? -11.288 -9.301 14.737 1.00 62.28 207 GLU A O 1
ATOM 1582 N N . LYS A 1 208 ? -13.362 -10.056 15.237 1.00 48.06 208 LYS A N 1
ATOM 1583 C CA . LYS A 1 208 ? -13.736 -8.954 16.135 1.00 48.06 208 LYS A CA 1
ATOM 1584 C C . LYS A 1 208 ? -12.978 -8.974 17.455 1.00 48.06 208 LYS A C 1
ATOM 1586 O O . LYS A 1 208 ? -12.874 -10.041 18.098 1.00 48.06 208 LYS A O 1
#

Secondary structure (DSSP, 8-state):
-THHHHHTT-STTEEEEPPSS-EEEEEEEEEEES-TTSGGGTT--SEEEEEESS--EEEE-SBTTS-PPPPPP---TT--S-TTS--PPTTSPPPPPPPPPP--TTSPPPPPHHHHHT-TTBPPGGGS-EEEEEE--HHHHEEEEEEESGGGTTTSEEEEEEEETTEEEEEESS-TT-TTS-GGGHHHHHHHHHTTT-TTTTPPPPP-

pLDDT: mean 86.79, std 11.19, range [48.06, 97.44]

Sequence (208 aa):
TADLAVSANFTPGVSIARSQRLKAIGVVLRSKVVDPSSPIAYGYGDTLPIYCFNGPIFNLSNFAGGRAGRPRPSARMTGRGAPDDPDTVQGRPPVEAPELPTAEVWEAMPLIDEQRRNGINVIPPAMRPRVVFRYADNKDLFVSGLLDGGDEIAQHPMIVDVPSGQGHIVLFSNNPIWRGQTKGSYFLVFNAILNFDNLNAGRKLAEK

Radius of gyration: 19.76 Å; chains: 1; bounding box: 39×33×68 Å